Protein AF-E4Y2E1-F1 (afdb_monomer_lite)

InterPro domains:
  IPR001623 DnaJ domain [PF00226] (4-56)
  IPR001623 DnaJ domain [PR00625] (2-20)
  IPR001623 DnaJ domain [PR00625] (20-35)
  IPR001623 DnaJ domain [PS50076] (1-73)
  IPR001623 DnaJ domain [SM00271] (3-55)
  IPR001623 DnaJ domain [cd06257] (4-52)
  IPR036869 Chaperone J-domain superfamily [G3DSA:1.10.287.110] (2-97)
  IPR036869 Chaperone J-domain superfamily [SSF46565] (4-57)
  IPR051938 Apoptosis and cytoskeleton modulation protein [PTHR44145] (4-74)

Sequence (227 aa):
AERLLGIPKKSSQKDIKKAYLEKAKKFHPDNQKSGNAEKFRDLKKAAEILDNPAKAEINRENVFERRKYNPDSKYEKAYEKDQKTAFERRKENEHKFGYNVGGYVIIPCLIVFVLFRLIGFAKEKAKEGKVRLEPLETTPAIPFEEDLTKILIEVKKRKKYNFSIKQLLVQYRNYIRQKHRPMLLDEKDILKIGALCHHHPDRAIKVLDNPALLDSYIHRFDSSSKN

Organism: Oikopleura dioica (NCBI:txid34765)

pLDDT: mean 75.18, std 14.17, range [36.28, 90.88]

Secondary structure (DSSP, 8-state):
-HHHHT--TT--HHHHHHHHHHHHHHH-TT-TTT--HHHHHHHHHHHHHHH-HHHHHHHHH-TTT-----TT-HHHHHHHHHHHHHHHHHHHHHHHHIIIIIHHHHHHHHHHHHHHHHHHHHHHHHHHT--------------HHHHHHHHHHHHHHHSSS---HHHHHHHHHHHHHH-PPPSS--HHHHHHHHHHHHHSHHHHHHHHH-GGGGHHHHHHHHHTT--

Structure (mmCIF, N/CA/C/O backbone):
data_AF-E4Y2E1-F1
#
_entry.id   AF-E4Y2E1-F1
#
loop_
_atom_site.group_PDB
_atom_site.id
_atom_site.type_symbol
_atom_site.label_atom_id
_atom_site.label_alt_id
_atom_site.label_comp_id
_atom_site.label_asym_id
_atom_site.label_entity_id
_atom_site.label_seq_id
_atom_site.pdbx_PDB_ins_code
_atom_site.Cartn_x
_atom_site.Cartn_y
_atom_site.Ca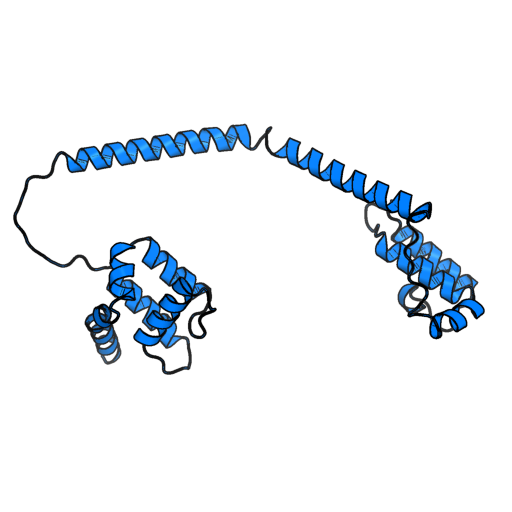rtn_z
_atom_site.occupancy
_atom_site.B_iso_or_equiv
_atom_site.auth_seq_id
_atom_site.auth_comp_id
_atom_site.auth_asym_id
_atom_site.auth_atom_id
_atom_site.pdbx_PDB_model_num
ATOM 1 N N . ALA A 1 1 ? -15.970 -7.323 34.941 1.00 71.56 1 ALA A N 1
ATOM 2 C CA . ALA A 1 1 ? -16.628 -5.997 34.858 1.00 71.56 1 ALA A CA 1
ATOM 3 C C . ALA A 1 1 ? -15.867 -4.937 35.669 1.00 71.56 1 ALA A C 1
ATOM 5 O O . ALA A 1 1 ? -15.647 -3.823 35.212 1.00 71.56 1 ALA A O 1
ATOM 6 N N . GLU A 1 2 ? -15.370 -5.321 36.834 1.00 80.56 2 GLU A N 1
ATOM 7 C CA . GLU A 1 2 ? -14.584 -4.568 37.810 1.00 80.56 2 GLU A CA 1
ATOM 8 C C . GLU A 1 2 ? -13.330 -3.925 37.199 1.00 80.56 2 GLU A C 1
ATOM 10 O O . GLU A 1 2 ? -13.074 -2.745 37.414 1.00 80.56 2 GLU A O 1
ATOM 15 N N . ARG A 1 3 ? -12.603 -4.646 36.328 1.00 81.88 3 ARG A N 1
ATOM 16 C CA . ARG A 1 3 ? -11.436 -4.103 35.600 1.00 81.88 3 ARG A CA 1
ATOM 17 C C . ARG A 1 3 ? -11.801 -2.957 34.643 1.00 81.88 3 ARG A C 1
ATOM 19 O O . ARG A 1 3 ? -11.009 -2.035 34.485 1.00 81.88 3 ARG A O 1
ATOM 26 N N . LEU A 1 4 ? -12.993 -2.983 34.035 1.00 83.75 4 LEU A N 1
ATOM 27 C CA . LEU A 1 4 ? -13.459 -1.922 33.127 1.00 83.75 4 LEU A CA 1
ATOM 28 C C . LEU A 1 4 ? -13.812 -0.650 33.907 1.00 83.75 4 LEU A C 1
ATOM 30 O O . LEU A 1 4 ? -13.423 0.453 33.520 1.00 83.75 4 LEU A O 1
ATOM 34 N N . LEU A 1 5 ? -14.473 -0.798 35.058 1.00 84.44 5 LEU A N 1
ATOM 35 C CA . LEU A 1 5 ? -14.756 0.312 35.973 1.00 84.44 5 LEU A CA 1
ATOM 36 C C . LEU A 1 5 ? -13.549 0.718 36.827 1.00 84.44 5 LEU A C 1
ATOM 38 O O . LEU A 1 5 ? -13.521 1.833 37.329 1.00 84.44 5 LEU A O 1
ATOM 42 N N . GLY A 1 6 ? -12.479 -0.080 36.854 1.00 86.62 6 GLY A N 1
ATOM 43 C CA . GLY A 1 6 ? -11.246 0.228 37.586 1.00 86.62 6 GLY A CA 1
ATOM 44 C C . GLY A 1 6 ? -11.439 0.198 39.099 1.00 86.62 6 GLY A C 1
ATOM 45 O O . GLY A 1 6 ? -10.829 0.995 39.800 1.00 86.62 6 GLY A O 1
ATOM 46 N N . ILE A 1 7 ? -12.313 -0.686 39.578 1.00 87.69 7 ILE A N 1
ATOM 47 C CA . ILE A 1 7 ? -12.673 -0.810 40.990 1.00 87.69 7 ILE A CA 1
ATOM 48 C C . ILE A 1 7 ? -12.262 -2.187 41.538 1.00 87.69 7 ILE A C 1
ATOM 50 O O . ILE A 1 7 ? -12.206 -3.158 40.775 1.00 87.69 7 ILE A O 1
ATOM 54 N N . PRO A 1 8 ? -11.969 -2.298 42.844 1.00 87.06 8 PRO A N 1
ATOM 55 C CA . PRO A 1 8 ? -11.768 -3.580 43.512 1.00 87.06 8 PRO A CA 1
ATOM 56 C C . PRO A 1 8 ? -12.961 -4.541 43.372 1.00 87.06 8 PRO A C 1
ATOM 58 O O . PRO A 1 8 ? -14.116 -4.131 43.298 1.00 87.06 8 PRO A O 1
ATOM 61 N N . LYS A 1 9 ? -12.699 -5.855 43.434 1.00 79.62 9 LYS A N 1
ATOM 62 C CA . LYS A 1 9 ? -13.749 -6.896 43.378 1.00 79.62 9 LYS A CA 1
ATOM 63 C C . LYS A 1 9 ? -14.761 -6.843 44.533 1.00 79.62 9 LYS A C 1
ATOM 65 O O . LYS A 1 9 ? -15.842 -7.398 44.408 1.00 79.62 9 LYS A O 1
ATOM 70 N N . LYS A 1 10 ? -14.401 -6.210 45.653 1.00 82.31 10 LYS A N 1
ATOM 71 C CA . LYS A 1 10 ? -15.237 -6.066 46.860 1.00 82.31 10 LYS A CA 1
ATOM 72 C C . LYS A 1 10 ? -15.778 -4.638 47.041 1.00 82.31 10 LYS A C 1
ATOM 74 O O . LYS A 1 10 ? -16.045 -4.223 48.163 1.00 82.31 10 LYS A O 1
ATOM 79 N N . SER A 1 11 ? -15.873 -3.859 45.964 1.00 84.62 11 SER A N 1
ATOM 80 C CA . SER A 1 11 ? -16.410 -2.495 46.015 1.00 84.62 11 SER A CA 1
ATOM 81 C C . SER A 1 11 ? -17.908 -2.470 46.311 1.00 84.62 11 SER A C 1
ATOM 83 O O . SER A 1 11 ? -18.650 -3.339 45.858 1.00 84.62 11 SER A O 1
ATOM 85 N N . SER A 1 12 ? -18.357 -1.457 47.057 1.00 87.12 12 SER A N 1
ATOM 86 C CA . SER A 1 12 ? -19.778 -1.285 47.366 1.00 87.12 12 SER A CA 1
ATOM 87 C C . SER A 1 12 ? -20.562 -0.798 46.142 1.00 87.12 12 SER A C 1
ATOM 89 O O . SER A 1 12 ? -19.995 -0.211 45.216 1.00 87.12 12 SER A O 1
ATOM 91 N N . GLN A 1 13 ? -21.889 -0.959 46.151 1.00 83.12 13 GLN A N 1
ATOM 92 C CA . GLN A 1 13 ? -22.748 -0.449 45.070 1.00 83.12 13 GLN A CA 1
ATOM 93 C C . GLN A 1 13 ? -22.629 1.070 44.876 1.00 83.12 13 GLN A C 1
ATOM 95 O O . GLN A 1 13 ? -22.684 1.581 43.756 1.00 83.12 13 GLN A O 1
ATOM 100 N N . LYS A 1 14 ? -22.380 1.807 45.966 1.00 85.44 14 LYS A N 1
ATOM 101 C CA . LYS A 1 14 ? -22.116 3.249 45.907 1.00 85.44 14 LYS A CA 1
ATOM 102 C C . LYS A 1 14 ? -20.829 3.549 45.132 1.00 85.44 14 LYS A C 1
ATOM 104 O O . LYS A 1 14 ? -20.821 4.466 44.310 1.00 85.44 14 LYS A O 1
ATOM 109 N N . ASP A 1 15 ? -19.785 2.748 45.331 1.00 86.75 15 ASP A N 1
ATOM 110 C CA . ASP A 1 15 ? -18.499 2.905 44.642 1.00 86.75 15 ASP A CA 1
ATOM 111 C C . ASP A 1 15 ? -18.595 2.525 43.162 1.00 86.75 15 ASP A C 1
ATOM 113 O O . ASP A 1 15 ? -18.055 3.229 42.308 1.00 86.75 15 ASP A O 1
ATOM 117 N N . ILE A 1 16 ? -19.339 1.459 42.843 1.00 87.00 16 ILE A N 1
ATOM 118 C CA . ILE A 1 16 ? -19.625 1.037 41.463 1.00 87.00 16 ILE A CA 1
ATOM 119 C C . ILE A 1 16 ? -20.318 2.172 40.699 1.00 87.00 16 ILE A C 1
ATOM 121 O O . ILE A 1 16 ? -19.868 2.570 39.619 1.00 87.00 16 ILE A O 1
ATOM 125 N N . 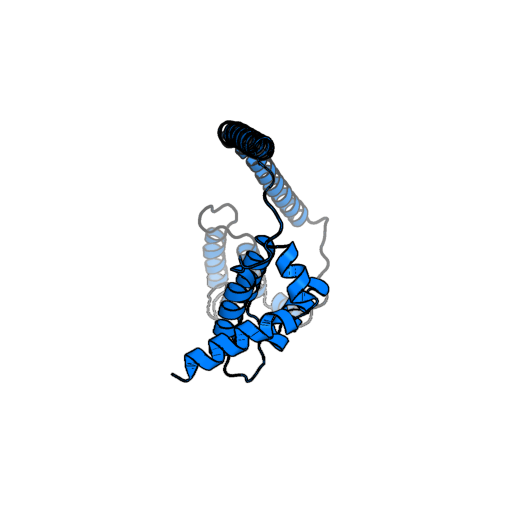LYS A 1 17 ? -21.376 2.746 41.286 1.00 87.56 17 LYS A N 1
ATOM 126 C CA . LYS A 1 17 ? -22.129 3.859 40.692 1.00 87.56 17 LYS A CA 1
ATOM 127 C C . LYS A 1 17 ? -21.262 5.105 40.516 1.00 87.56 17 LYS A C 1
ATOM 129 O O . LYS A 1 17 ? -21.320 5.745 39.465 1.00 87.56 17 LYS A O 1
ATOM 134 N N . LYS A 1 18 ? -20.434 5.436 41.510 1.00 90.25 18 LYS A N 1
ATOM 135 C CA . LYS A 1 18 ? -19.513 6.579 41.449 1.00 90.25 18 LYS A CA 1
ATOM 136 C C . LYS A 1 18 ? -18.480 6.412 40.329 1.00 90.25 18 LYS A C 1
ATOM 138 O O . LYS A 1 18 ? -18.356 7.297 39.484 1.00 90.25 18 LYS A O 1
ATOM 143 N N . ALA A 1 19 ? -17.813 5.261 40.263 1.00 90.00 19 ALA A N 1
ATOM 144 C CA . ALA A 1 19 ? -16.809 4.970 39.241 1.00 90.00 19 ALA A CA 1
ATOM 145 C C . ALA A 1 19 ? -17.401 4.959 37.821 1.00 90.00 19 ALA A C 1
ATOM 147 O O . ALA A 1 19 ? -16.779 5.454 36.877 1.00 90.00 19 ALA A O 1
ATOM 148 N N . TYR A 1 20 ? -18.622 4.438 37.660 1.00 90.88 20 TYR A N 1
ATOM 149 C CA . TYR A 1 20 ? -19.343 4.510 36.392 1.00 90.88 20 TYR A CA 1
ATOM 150 C C . TYR A 1 20 ? -19.615 5.958 35.976 1.00 90.88 20 TYR A C 1
ATOM 152 O O . TYR A 1 20 ? -19.301 6.320 34.846 1.00 90.88 20 TYR A O 1
ATOM 160 N N . LEU A 1 21 ? -20.142 6.801 36.872 1.00 88.62 21 LEU A N 1
ATOM 161 C CA . LEU A 1 21 ? -20.468 8.198 36.561 1.00 88.62 21 LEU A CA 1
ATOM 162 C C . LEU A 1 21 ? -19.238 9.009 36.137 1.00 88.62 21 LEU A C 1
ATOM 164 O O . LEU A 1 21 ? -19.307 9.770 35.170 1.00 88.62 21 LEU A O 1
ATOM 168 N N . GLU A 1 22 ? -18.107 8.831 36.819 1.00 90.31 22 GLU A N 1
ATOM 169 C CA . GLU A 1 22 ? -16.852 9.508 36.474 1.00 90.31 22 GLU A CA 1
ATOM 170 C C . GLU A 1 22 ? -16.356 9.109 35.077 1.00 90.31 22 GLU A C 1
ATOM 172 O O . GLU A 1 22 ? -16.014 9.965 34.254 1.00 90.31 22 GLU A O 1
ATOM 177 N N . LYS A 1 23 ? -16.380 7.809 34.757 1.00 90.00 23 LYS A N 1
ATOM 178 C CA . LYS A 1 23 ? -15.939 7.317 33.446 1.00 90.00 23 LYS A CA 1
ATOM 179 C C . LYS A 1 23 ? -16.939 7.614 32.331 1.00 90.00 23 LYS A C 1
ATOM 181 O O . LYS A 1 23 ? -16.520 7.935 31.224 1.00 90.00 23 LYS A O 1
ATOM 186 N N . ALA A 1 24 ? -18.236 7.562 32.612 1.00 87.12 24 ALA A N 1
ATOM 187 C CA . ALA A 1 24 ? -19.295 7.893 31.666 1.00 87.12 24 ALA A CA 1
ATOM 188 C C . ALA A 1 24 ? -19.187 9.349 31.196 1.00 87.12 24 ALA A C 1
ATOM 190 O O . ALA A 1 24 ? -19.271 9.602 30.000 1.00 87.12 24 ALA A O 1
ATOM 191 N N . LYS A 1 25 ? -18.904 10.292 32.106 1.00 86.94 25 LYS A N 1
ATOM 192 C CA . LYS A 1 25 ? -18.636 11.697 31.754 1.00 86.94 25 LYS A CA 1
ATOM 193 C C . LYS A 1 25 ? -17.374 11.852 30.903 1.00 86.94 25 LYS A C 1
ATOM 195 O O . LYS A 1 25 ? -17.356 12.622 29.946 1.00 86.94 25 LYS A O 1
ATOM 200 N N . LYS A 1 26 ? -16.316 11.102 31.225 1.00 88.06 26 LYS A N 1
ATOM 201 C CA . LYS A 1 26 ? -15.052 11.146 30.476 1.00 88.06 26 LYS A CA 1
ATOM 202 C C . LYS A 1 26 ? -15.186 10.581 29.059 1.00 88.06 26 LYS A C 1
ATOM 204 O O . LYS A 1 26 ? -14.656 11.175 28.126 1.00 88.06 26 LYS A O 1
ATOM 209 N N . PHE A 1 27 ? -15.887 9.463 28.893 1.00 87.94 27 PHE A N 1
ATOM 210 C CA . PHE A 1 27 ? -16.008 8.760 27.610 1.00 87.94 27 PHE A CA 1
ATOM 211 C C . PHE A 1 27 ? -17.311 9.055 26.857 1.00 87.94 27 PHE A C 1
ATOM 213 O O . PHE A 1 27 ? -17.571 8.412 25.841 1.00 87.94 27 PHE A O 1
ATOM 220 N N . HIS A 1 28 ? -18.111 10.024 27.317 1.00 85.00 28 HIS A N 1
ATOM 221 C CA . HIS A 1 28 ? -19.348 10.424 26.648 1.00 85.00 28 HIS A CA 1
ATOM 222 C C . HIS A 1 28 ? -19.071 10.791 25.180 1.00 85.00 28 HIS A C 1
ATOM 224 O O . HIS A 1 28 ? -18.117 11.533 24.940 1.00 85.00 28 HIS A O 1
ATOM 230 N N . PRO A 1 29 ? -19.861 10.308 24.203 1.00 83.31 29 PRO A N 1
ATOM 231 C CA . PRO A 1 29 ? -19.630 10.598 22.783 1.00 83.31 29 PRO A CA 1
ATOM 232 C C . PRO A 1 29 ? -19.619 12.103 22.465 1.00 83.31 29 PRO A C 1
ATOM 234 O O . PRO A 1 29 ? -18.879 12.521 21.581 1.00 83.31 29 PRO A O 1
ATOM 237 N N . ASP A 1 30 ? -20.339 12.918 23.242 1.00 84.75 30 ASP A N 1
ATOM 238 C CA . ASP A 1 30 ? -20.343 14.387 23.097 1.00 84.75 30 ASP A CA 1
ATOM 239 C C . ASP A 1 30 ? -19.061 15.076 23.607 1.00 84.75 30 ASP A C 1
ATOM 241 O O . ASP A 1 30 ? -18.873 16.276 23.412 1.00 84.75 30 ASP A O 1
ATOM 245 N N . ASN A 1 31 ? -18.158 14.354 24.279 1.00 84.44 31 ASN A N 1
ATOM 246 C CA . ASN A 1 31 ? -16.886 14.911 24.728 1.00 84.44 31 ASN A CA 1
ATOM 247 C C . ASN A 1 31 ? -15.861 14.900 23.583 1.00 84.44 31 ASN A C 1
ATOM 249 O O . ASN A 1 31 ? -15.351 13.850 23.201 1.00 84.44 31 ASN A O 1
ATOM 253 N N . GLN A 1 32 ? -15.482 16.080 23.091 1.00 75.88 32 GLN A N 1
ATOM 254 C CA . GLN A 1 32 ? -14.566 16.225 21.952 1.00 75.88 32 GLN A CA 1
ATOM 255 C C . GLN A 1 32 ? -13.133 15.728 22.217 1.00 75.88 32 GLN A C 1
ATOM 257 O O . GLN A 1 32 ? -12.420 15.406 21.271 1.00 75.88 32 GLN A O 1
ATOM 262 N N . LYS A 1 33 ? -12.687 15.663 23.482 1.00 80.25 33 LYS A N 1
ATOM 263 C CA . LYS A 1 33 ? -11.299 15.293 23.830 1.00 80.25 33 LYS A CA 1
ATOM 264 C C . LYS A 1 33 ? -11.116 13.803 24.105 1.00 80.25 33 LYS A C 1
ATOM 266 O O . LYS A 1 33 ? -10.064 13.249 23.809 1.00 80.25 33 LYS A O 1
ATOM 271 N N . SER A 1 34 ? -12.104 13.162 24.726 1.00 82.62 34 SER A N 1
ATOM 272 C CA . SER A 1 34 ? -11.993 11.761 25.165 1.00 82.62 34 SER A CA 1
ATOM 273 C C . SER A 1 34 ? -13.232 10.913 24.889 1.00 82.62 34 SER A C 1
ATOM 275 O O . SER A 1 34 ? -13.328 9.794 25.398 1.00 82.62 34 SER A O 1
ATOM 277 N N . GLY A 1 35 ? -14.167 11.425 24.088 1.00 80.44 35 GLY A N 1
ATOM 278 C CA . GLY A 1 35 ? -15.383 10.726 23.700 1.00 80.44 35 GLY A CA 1
ATOM 279 C C . GLY A 1 35 ? -15.087 9.443 22.938 1.00 80.44 35 GLY A C 1
ATOM 280 O O . GLY A 1 35 ? -14.299 9.412 21.994 1.00 80.44 35 GLY A O 1
ATOM 281 N N .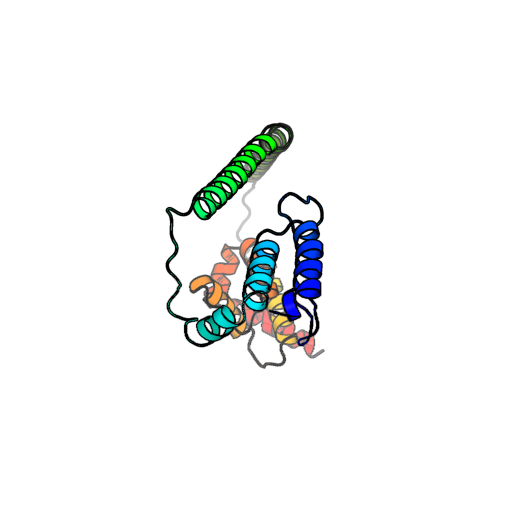 ASN A 1 36 ? -15.699 8.350 23.387 1.00 82.25 36 ASN A N 1
ATOM 282 C CA . ASN A 1 36 ? -15.566 7.051 22.749 1.00 82.25 36 ASN A CA 1
ATOM 283 C C . ASN A 1 36 ? -16.832 6.228 23.017 1.00 82.25 36 ASN A C 1
ATOM 285 O O . ASN A 1 36 ? -17.040 5.718 24.121 1.00 82.25 36 ASN A O 1
ATOM 289 N N . ALA A 1 37 ? -17.671 6.102 21.987 1.00 80.25 37 ALA A N 1
ATOM 290 C CA . ALA A 1 37 ? -18.964 5.430 22.071 1.00 80.25 37 ALA A CA 1
ATOM 291 C C . ALA A 1 37 ? -18.847 3.944 22.460 1.00 80.25 37 ALA A C 1
ATOM 293 O O . ALA A 1 37 ? -19.681 3.443 23.212 1.00 80.25 37 ALA A O 1
ATOM 294 N N . GLU A 1 38 ? -17.807 3.242 22.005 1.00 78.69 38 GLU A N 1
ATOM 295 C CA . GLU A 1 38 ? -17.583 1.829 22.341 1.00 78.69 38 GLU A CA 1
ATOM 296 C C . GLU A 1 38 ? -17.253 1.665 23.826 1.00 78.69 38 GLU A C 1
ATOM 298 O O . GLU A 1 38 ? -17.929 0.924 24.542 1.00 78.69 38 GLU A O 1
ATOM 303 N N . LYS A 1 39 ? -16.299 2.456 24.331 1.00 81.62 39 LYS A N 1
ATOM 304 C CA . LYS A 1 39 ? -15.930 2.451 25.753 1.00 81.62 39 LYS A CA 1
ATOM 305 C C . LYS A 1 39 ? -17.105 2.838 26.642 1.00 81.62 39 LYS A C 1
ATOM 307 O O . LYS A 1 39 ? -17.293 2.237 27.695 1.00 81.62 39 LYS A O 1
ATOM 312 N N . PHE A 1 40 ? -17.913 3.811 26.226 1.00 84.31 40 PHE A N 1
ATOM 313 C CA . PHE A 1 40 ? -19.114 4.204 26.959 1.00 84.31 40 PHE A CA 1
ATOM 314 C C . PHE A 1 40 ? -20.118 3.045 27.084 1.00 84.31 40 PHE A C 1
ATOM 316 O O . PHE A 1 40 ? -20.644 2.790 28.171 1.00 84.31 40 PHE A O 1
ATOM 323 N N . ARG A 1 41 ? -20.337 2.289 25.998 1.00 84.00 41 ARG A N 1
ATOM 324 C CA . ARG A 1 41 ? -21.204 1.098 26.007 1.00 84.00 41 ARG A CA 1
ATOM 325 C C . ARG A 1 41 ? -20.669 0.011 26.935 1.00 84.00 41 ARG A C 1
ATOM 327 O O . ARG A 1 41 ? -21.444 -0.557 27.704 1.00 84.00 41 ARG A O 1
ATOM 334 N N . ASP A 1 42 ? -19.368 -0.254 26.901 1.00 84.38 42 ASP A N 1
ATOM 335 C CA . ASP A 1 42 ? -18.744 -1.278 27.745 1.00 84.38 42 ASP A CA 1
ATOM 336 C C . ASP A 1 42 ? -18.779 -0.913 29.232 1.00 84.38 42 ASP A C 1
ATOM 338 O O . ASP A 1 42 ? -19.041 -1.771 30.077 1.00 84.38 42 ASP A O 1
ATOM 342 N N . LEU A 1 43 ? -18.599 0.369 29.563 1.00 86.94 43 LEU A N 1
ATOM 343 C CA . LEU A 1 43 ? -18.731 0.879 30.930 1.00 86.94 43 LEU A CA 1
ATOM 344 C C . LEU A 1 43 ? -20.154 0.720 31.466 1.00 86.94 43 LEU A C 1
ATOM 346 O O . LEU A 1 43 ? -20.332 0.295 32.607 1.00 86.94 43 LEU A O 1
ATOM 350 N N . LYS A 1 44 ? -21.163 1.015 30.638 1.00 85.31 44 LYS A N 1
ATOM 351 C CA . LYS A 1 44 ? -22.575 0.848 31.005 1.00 85.31 44 LYS A CA 1
ATOM 352 C C . LYS A 1 44 ? -22.913 -0.617 31.283 1.00 85.31 44 LYS A C 1
ATOM 354 O O . LYS A 1 44 ? -23.516 -0.913 32.309 1.00 85.31 44 LYS A O 1
ATOM 359 N N . LYS A 1 45 ? -22.454 -1.534 30.424 1.00 81.00 45 LYS A N 1
ATOM 360 C CA . LYS A 1 45 ? -22.620 -2.984 30.627 1.00 81.00 45 LYS A CA 1
ATOM 361 C C . LYS A 1 45 ? -21.928 -3.465 31.900 1.00 81.00 45 LYS A C 1
ATOM 363 O O . LYS A 1 45 ? -22.500 -4.239 32.658 1.00 81.00 45 LYS A O 1
ATOM 368 N N . ALA A 1 46 ? -20.700 -3.007 32.145 1.00 85.00 46 ALA A N 1
ATOM 369 C CA . ALA A 1 46 ? -19.953 -3.377 33.340 1.00 85.00 46 ALA A CA 1
ATOM 370 C C . ALA A 1 46 ? -20.666 -2.932 34.626 1.00 85.00 46 ALA A C 1
ATOM 372 O O . ALA A 1 46 ? -20.717 -3.707 35.576 1.00 85.00 46 ALA A O 1
ATOM 373 N N . ALA A 1 47 ? -21.236 -1.724 34.643 1.00 85.56 47 ALA A N 1
ATOM 374 C CA . ALA A 1 47 ? -22.012 -1.228 35.775 1.00 85.56 47 ALA A CA 1
ATOM 375 C C . ALA A 1 47 ? -23.300 -2.036 35.983 1.00 85.56 47 ALA A C 1
ATOM 377 O O . ALA A 1 47 ? -23.565 -2.455 37.100 1.00 85.56 47 ALA A O 1
ATOM 378 N N . GLU A 1 48 ? -24.045 -2.339 34.916 1.00 83.25 48 GLU A N 1
ATOM 379 C CA . GLU A 1 48 ? -25.297 -3.105 35.002 1.00 83.25 48 GLU A CA 1
ATOM 380 C C . GLU A 1 48 ? -25.098 -4.531 35.546 1.00 83.25 48 GLU A C 1
ATOM 382 O O . GLU A 1 48 ? -25.929 -5.032 36.302 1.00 83.25 48 GLU A O 1
ATOM 387 N N . ILE A 1 49 ? -23.982 -5.181 35.193 1.00 82.38 49 ILE A N 1
ATOM 388 C CA . ILE A 1 49 ? -23.638 -6.523 35.691 1.00 82.38 49 ILE A CA 1
ATOM 389 C C . ILE A 1 49 ? -23.303 -6.497 37.187 1.00 82.38 49 ILE A C 1
ATOM 391 O O . ILE A 1 49 ? -23.605 -7.453 37.894 1.00 82.38 49 ILE A O 1
ATOM 395 N N . LEU A 1 50 ? -22.653 -5.434 37.664 1.00 81.62 50 LEU A N 1
ATOM 396 C CA . LEU A 1 50 ? -22.242 -5.321 39.065 1.00 81.62 50 LEU A CA 1
ATOM 397 C C . LEU A 1 50 ? -23.360 -4.793 39.970 1.00 81.62 50 LEU A C 1
ATOM 399 O O . LEU A 1 50 ? -23.397 -5.143 41.146 1.00 81.62 50 LEU A O 1
ATOM 403 N N . ASP A 1 51 ? -24.277 -3.996 39.420 1.00 80.25 51 ASP A N 1
ATOM 404 C CA . ASP A 1 51 ? -25.423 -3.431 40.139 1.00 80.25 51 ASP A CA 1
ATOM 405 C C . ASP A 1 51 ? -26.477 -4.497 40.482 1.00 80.25 51 ASP A C 1
ATOM 407 O O . ASP A 1 51 ? -27.139 -4.413 41.513 1.00 80.25 51 ASP A O 1
ATOM 411 N N . ASN A 1 52 ? -26.597 -5.553 39.666 1.00 74.88 52 ASN A N 1
ATOM 412 C CA . ASN A 1 52 ? -27.557 -6.631 39.899 1.00 74.88 52 ASN A CA 1
ATOM 413 C C . ASN A 1 52 ? -26.881 -8.021 39.949 1.00 74.88 52 ASN A C 1
ATOM 415 O O . ASN A 1 52 ? -26.611 -8.613 38.897 1.00 74.88 52 ASN A O 1
ATOM 419 N N . PRO A 1 53 ? -26.662 -8.595 41.149 1.00 63.78 53 PRO A N 1
ATOM 420 C CA . PRO A 1 53 ? -26.005 -9.894 41.298 1.00 63.78 53 PRO A CA 1
ATOM 421 C C . PRO A 1 53 ? -26.814 -11.059 40.697 1.00 63.78 53 PRO A C 1
ATOM 423 O O . PRO A 1 53 ? -26.213 -11.992 40.172 1.00 63.78 53 PRO A O 1
ATOM 426 N N . ALA A 1 54 ? -28.151 -10.979 40.654 1.00 60.00 54 ALA A N 1
ATOM 427 C CA . ALA A 1 54 ? -28.991 -11.997 40.010 1.00 60.00 54 ALA A CA 1
ATOM 428 C C . ALA A 1 54 ? -28.844 -11.986 38.475 1.00 60.00 54 ALA A C 1
ATOM 430 O O . ALA A 1 54 ? -28.893 -13.030 37.824 1.00 60.00 54 ALA A O 1
ATOM 431 N N . LYS A 1 55 ? -28.577 -10.816 37.870 1.00 56.97 55 LYS A N 1
ATOM 432 C CA . LYS A 1 55 ? -28.186 -10.734 36.450 1.00 56.97 55 LYS A CA 1
ATOM 433 C C . LYS A 1 55 ? -26.788 -11.300 36.207 1.00 56.97 55 LYS A C 1
ATOM 435 O O . LYS A 1 55 ? -26.546 -11.793 35.110 1.00 56.97 55 LYS A O 1
ATOM 440 N N . ALA A 1 56 ? -25.877 -11.238 37.180 1.00 54.75 56 ALA A N 1
ATOM 441 C CA . ALA A 1 56 ? -24.519 -11.758 37.031 1.00 54.75 56 ALA A CA 1
ATOM 442 C C . ALA A 1 56 ? -24.480 -13.292 36.914 1.00 54.75 56 ALA A C 1
ATOM 444 O O . ALA A 1 56 ? -23.663 -13.810 36.154 1.00 54.75 56 ALA A O 1
ATOM 445 N N . GLU A 1 57 ? -25.380 -14.000 37.601 1.00 49.09 57 GLU A N 1
ATOM 446 C CA . GLU A 1 57 ? -25.514 -15.462 37.534 1.00 49.09 57 GLU A CA 1
ATOM 447 C C . GLU A 1 57 ? -26.127 -15.907 36.195 1.00 49.09 57 GLU A C 1
ATOM 449 O O . GLU A 1 57 ? -25.522 -16.690 35.464 1.00 49.09 57 GLU A O 1
ATOM 454 N N . ILE A 1 58 ? -27.206 -15.245 35.754 1.00 51.00 58 ILE A N 1
ATOM 455 C CA . ILE A 1 58 ? -27.819 -15.461 34.427 1.00 51.00 58 ILE A CA 1
ATOM 456 C C . ILE A 1 58 ? -26.831 -15.151 33.279 1.00 51.00 58 ILE A C 1
ATOM 458 O O . ILE A 1 58 ? -26.912 -15.737 32.198 1.00 51.00 58 ILE A O 1
ATOM 462 N N . ASN A 1 59 ? -25.891 -14.224 33.489 1.00 49.06 59 ASN A N 1
ATOM 463 C CA . ASN A 1 59 ? -24.907 -13.798 32.490 1.00 49.06 59 ASN A CA 1
ATOM 464 C C . ASN A 1 59 ? -23.649 -14.687 32.431 1.00 49.06 59 ASN A C 1
ATOM 466 O O . ASN A 1 59 ? -22.843 -14.507 31.523 1.00 49.06 59 ASN A O 1
ATOM 470 N N . ARG A 1 60 ? -23.455 -15.631 33.363 1.00 51.19 60 ARG A N 1
ATOM 471 C CA . ARG A 1 60 ? -22.381 -16.641 33.262 1.00 51.19 60 ARG A CA 1
ATOM 472 C C . ARG A 1 60 ? -22.808 -17.856 32.445 1.00 51.19 60 ARG A C 1
ATOM 474 O O . ARG A 1 60 ? -21.969 -18.434 31.764 1.00 51.19 60 ARG A O 1
ATOM 481 N N . GLU A 1 61 ? -24.096 -18.182 32.456 1.00 46.28 61 GLU A N 1
ATOM 482 C CA . GLU A 1 61 ? -24.626 -19.396 31.825 1.00 46.28 61 GLU A CA 1
ATOM 483 C C . GLU A 1 61 ? -25.186 -19.159 30.405 1.00 46.28 61 GLU A C 1
ATOM 485 O O . GLU A 1 61 ? -25.204 -20.071 29.591 1.00 46.28 61 GLU A O 1
ATOM 490 N N . ASN A 1 62 ? -25.537 -17.916 30.035 1.00 51.38 62 ASN A N 1
ATOM 491 C CA . ASN A 1 62 ? -26.240 -17.612 28.772 1.00 51.38 62 ASN A CA 1
ATOM 492 C C . ASN A 1 62 ? -25.504 -16.657 27.808 1.00 51.38 62 ASN A C 1
ATOM 494 O O . ASN A 1 62 ? -26.134 -15.888 27.074 1.00 51.38 62 ASN A O 1
ATOM 498 N N . VAL A 1 63 ? -24.167 -16.674 27.779 1.00 50.53 63 VAL A N 1
ATOM 499 C CA . VAL A 1 63 ? -23.374 -15.774 26.906 1.00 50.53 63 VAL A CA 1
ATOM 500 C C . VAL A 1 63 ? -23.561 -16.081 25.408 1.00 50.53 63 VAL A C 1
ATOM 502 O O . VAL A 1 63 ? -23.370 -15.196 24.569 1.00 50.53 63 VAL A O 1
ATOM 505 N N . PHE A 1 64 ? -23.989 -17.294 25.045 1.00 48.66 64 PHE A N 1
ATOM 506 C CA . PHE A 1 64 ? -24.144 -17.677 23.640 1.00 48.66 64 PHE A CA 1
ATOM 507 C C . PHE A 1 64 ? -25.506 -17.325 23.015 1.00 48.66 64 PHE A C 1
ATOM 509 O O . PHE A 1 64 ? -25.528 -17.044 21.818 1.00 48.66 64 PHE A O 1
ATOM 516 N N . GLU A 1 65 ? -26.602 -17.208 23.779 1.00 48.47 65 GLU A N 1
ATOM 517 C CA . GLU A 1 65 ? -27.953 -17.161 23.177 1.00 48.47 65 GLU A CA 1
ATOM 518 C C . GLU A 1 65 ? -28.757 -15.854 23.313 1.00 48.47 65 GLU A C 1
ATOM 520 O O . GLU A 1 65 ? -29.804 -15.722 22.683 1.00 48.47 65 GLU A O 1
ATOM 525 N N . ARG A 1 66 ? -28.272 -14.803 23.993 1.00 48.72 66 ARG A N 1
ATOM 526 C CA . ARG A 1 66 ? -28.935 -13.469 23.952 1.00 48.72 66 ARG A CA 1
ATOM 527 C C . ARG A 1 66 ? -28.349 -12.488 22.936 1.00 48.72 66 ARG A C 1
ATOM 529 O O . ARG A 1 66 ? -28.417 -11.273 23.112 1.00 48.72 66 ARG A O 1
ATOM 536 N N . ARG A 1 67 ? -27.817 -13.007 21.828 1.00 57.69 67 ARG A N 1
ATOM 537 C CA . ARG A 1 67 ? -27.549 -12.222 20.616 1.00 57.69 67 ARG A CA 1
ATOM 538 C C . ARG A 1 67 ? -28.723 -12.345 19.648 1.00 57.69 67 ARG A C 1
ATOM 540 O O . ARG A 1 67 ? -28.680 -13.131 18.712 1.00 57.69 67 ARG A O 1
ATOM 547 N N . LYS A 1 68 ? -29.741 -11.506 19.815 1.00 49.44 68 LYS A N 1
ATOM 548 C CA . LYS A 1 68 ? -30.536 -11.064 18.665 1.00 49.44 68 LYS A CA 1
ATOM 549 C C . LYS A 1 68 ? -30.483 -9.544 18.615 1.00 49.44 68 LYS A C 1
ATOM 551 O O . LYS A 1 68 ? -31.011 -8.866 19.491 1.00 49.44 68 LYS A O 1
ATOM 556 N N . TYR A 1 69 ? -29.751 -9.038 17.622 1.00 50.62 69 TYR A N 1
ATOM 557 C CA . TYR A 1 69 ? -29.823 -7.650 17.174 1.00 50.62 69 TYR A CA 1
ATOM 558 C C . TYR A 1 69 ? -31.303 -7.304 16.972 1.00 50.62 69 TYR A C 1
ATOM 560 O O . TYR A 1 69 ? -32.013 -8.032 16.278 1.00 50.62 69 TYR A O 1
ATOM 568 N N . ASN A 1 70 ? -31.775 -6.261 17.656 1.00 62.50 70 ASN A N 1
ATOM 569 C CA . ASN A 1 70 ? -33.157 -5.808 17.567 1.00 62.50 70 ASN A CA 1
ATOM 570 C C . ASN A 1 70 ? -33.186 -4.482 16.786 1.00 62.50 70 ASN A C 1
ATOM 572 O O . ASN A 1 70 ? -32.956 -3.433 17.401 1.00 62.50 70 ASN A O 1
ATOM 576 N N . PRO A 1 71 ? -33.462 -4.517 15.468 1.00 59.72 71 PRO A N 1
ATOM 577 C CA . PRO A 1 71 ? -33.465 -3.328 14.614 1.00 59.72 71 PRO A CA 1
ATOM 578 C C . PRO A 1 71 ? -34.529 -2.303 15.025 1.00 59.72 71 PRO A C 1
ATOM 580 O O . PRO A 1 71 ? -34.419 -1.122 14.701 1.00 59.72 71 PRO A O 1
ATOM 583 N N . ASP A 1 72 ? -35.549 -2.720 15.780 1.00 71.25 72 ASP A N 1
ATOM 584 C CA . ASP A 1 72 ? -36.626 -1.837 16.217 1.00 71.25 72 ASP A CA 1
ATOM 585 C C . ASP A 1 72 ? -36.336 -1.070 17.502 1.00 71.25 72 ASP A C 1
ATOM 587 O O . ASP A 1 72 ? -37.078 -0.149 17.858 1.00 71.25 72 ASP A O 1
ATOM 591 N N . SER A 1 73 ? -35.224 -1.380 18.168 1.00 76.62 73 SER A N 1
ATOM 592 C CA . SER A 1 73 ? -34.779 -0.635 19.337 1.00 76.62 73 SER A CA 1
ATOM 593 C C . SER A 1 73 ? -34.531 0.831 18.980 1.00 76.62 73 SER A C 1
ATOM 595 O O . SER A 1 73 ? -33.722 1.157 18.110 1.00 76.62 73 SER A O 1
ATOM 597 N N . LYS A 1 74 ? -35.162 1.741 19.733 1.00 75.50 74 LYS A N 1
ATOM 598 C CA . LYS A 1 74 ? -34.924 3.193 19.656 1.00 75.50 74 LYS A CA 1
ATOM 599 C C . LYS A 1 74 ? -33.431 3.543 19.722 1.00 75.50 74 LYS A C 1
ATOM 601 O O . LYS A 1 74 ? -33.002 4.506 19.094 1.00 75.50 74 LYS A O 1
ATOM 606 N N . TYR A 1 75 ? -32.647 2.763 20.468 1.00 62.94 75 TYR A N 1
ATOM 607 C CA . TYR A 1 75 ? -31.202 2.955 20.584 1.00 62.94 75 TYR A CA 1
ATOM 608 C C . TYR A 1 75 ? -30.446 2.571 19.308 1.00 62.94 75 TYR A C 1
ATOM 610 O O . TYR A 1 75 ? -29.521 3.283 18.931 1.00 62.94 75 TYR A O 1
ATOM 618 N N . GLU A 1 76 ? -30.847 1.491 18.634 1.00 73.88 76 GLU A N 1
ATOM 619 C CA . GLU A 1 76 ? -30.190 1.036 17.403 1.00 73.88 76 GLU A CA 1
ATOM 620 C C . GLU A 1 76 ? -30.499 1.993 16.246 1.00 73.88 76 GLU A C 1
ATOM 622 O O . GLU A 1 76 ? -29.593 2.447 15.552 1.00 73.88 76 GLU A O 1
ATOM 627 N N . LYS A 1 77 ? -31.761 2.438 16.146 1.00 79.69 77 LYS A N 1
ATOM 628 C CA . LYS A 1 77 ? -32.195 3.464 15.182 1.00 79.69 77 LYS A CA 1
ATOM 629 C C . LYS A 1 77 ? -31.443 4.789 15.355 1.00 79.69 77 LYS A C 1
ATOM 631 O O . LYS A 1 77 ? -31.103 5.439 14.368 1.00 79.69 77 LYS A O 1
ATOM 636 N N . ALA A 1 78 ? -31.169 5.197 16.596 1.00 75.38 78 ALA A N 1
ATOM 637 C CA . ALA A 1 78 ? -30.372 6.393 16.873 1.00 75.38 78 ALA A CA 1
ATOM 638 C C . ALA A 1 78 ? -28.901 6.209 16.459 1.00 75.38 78 ALA A C 1
ATOM 640 O O . ALA A 1 78 ? -28.328 7.086 15.820 1.00 75.38 78 ALA A O 1
ATOM 641 N N . TYR A 1 79 ? -28.318 5.045 16.755 1.00 72.81 79 TYR A N 1
ATOM 642 C CA . TYR A 1 79 ? -26.933 4.732 16.406 1.00 72.81 79 TYR A CA 1
ATOM 643 C C . TYR A 1 79 ? -26.703 4.679 14.886 1.00 72.81 79 TYR A C 1
ATOM 645 O O . TYR A 1 79 ? -25.743 5.263 14.385 1.00 72.81 79 TYR A O 1
ATOM 653 N N . GLU A 1 80 ? -27.609 4.053 14.132 1.00 77.44 80 GLU A N 1
ATOM 654 C CA . GLU A 1 80 ? -27.542 4.021 12.665 1.00 77.44 80 GLU A CA 1
ATOM 655 C C . GLU A 1 80 ? -27.691 5.414 12.039 1.00 77.44 80 GLU A C 1
ATOM 657 O O . GLU A 1 80 ? -27.007 5.738 11.064 1.00 77.44 80 GLU A O 1
ATOM 662 N N . LYS A 1 81 ? -28.555 6.266 12.608 1.00 78.62 81 LYS A N 1
ATOM 663 C CA . LYS A 1 81 ? -28.746 7.649 12.150 1.00 78.62 81 LYS A CA 1
ATOM 664 C C . LYS A 1 81 ? -27.487 8.496 12.354 1.00 78.62 81 LYS A C 1
ATOM 666 O O . LYS A 1 81 ? -27.108 9.246 11.449 1.00 78.62 81 LYS A O 1
ATOM 671 N N . ASP A 1 82 ? -26.821 8.344 13.496 1.00 74.00 82 ASP A N 1
ATOM 672 C CA . ASP A 1 82 ? -25.564 9.035 13.801 1.00 74.00 82 ASP A CA 1
ATOM 673 C C . ASP A 1 82 ? -24.421 8.565 12.890 1.00 74.00 82 ASP A C 1
ATOM 675 O O . ASP A 1 82 ? -23.634 9.382 12.405 1.00 74.00 82 ASP A O 1
ATOM 679 N N . GLN A 1 83 ? -24.353 7.263 12.582 1.00 76.94 83 GLN A N 1
ATOM 680 C CA . GLN A 1 83 ? -23.375 6.744 11.622 1.00 76.94 83 GLN A CA 1
ATOM 681 C C . GLN A 1 83 ? -23.603 7.290 10.208 1.00 76.94 83 GLN A C 1
ATOM 683 O O . GLN A 1 83 ? -22.649 7.743 9.570 1.00 76.94 83 GLN A O 1
ATOM 688 N N . LYS A 1 84 ? -24.855 7.298 9.726 1.00 79.75 84 LYS A N 1
ATOM 689 C CA . LYS A 1 84 ? -25.195 7.828 8.395 1.00 79.75 84 LYS A CA 1
ATOM 690 C C . LYS A 1 84 ? -24.861 9.315 8.271 1.00 79.75 84 LYS A C 1
ATOM 692 O O . LYS A 1 84 ? -24.172 9.705 7.334 1.00 79.75 84 LYS A O 1
ATOM 697 N N . THR A 1 85 ? -25.236 10.133 9.254 1.00 79.19 85 THR A N 1
ATOM 698 C CA . THR A 1 85 ? -24.927 11.577 9.237 1.00 79.19 85 THR A CA 1
ATOM 699 C C . THR A 1 85 ? -23.437 11.883 9.405 1.00 79.19 85 THR A C 1
ATOM 701 O O . THR A 1 85 ? -22.943 12.878 8.872 1.00 79.19 85 THR A O 1
ATOM 704 N N . ALA A 1 86 ? -22.676 11.062 10.134 1.00 75.25 86 ALA A N 1
ATOM 705 C CA . ALA A 1 86 ? -21.219 11.196 10.190 1.00 75.25 86 ALA A CA 1
ATOM 706 C C . ALA A 1 86 ? -20.553 10.845 8.846 1.00 75.25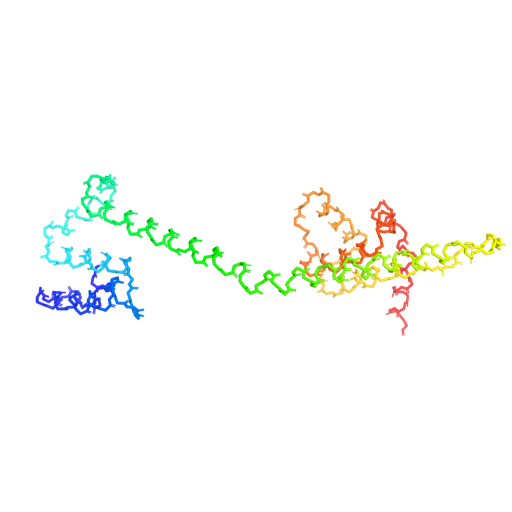 86 ALA A C 1
ATOM 708 O O . ALA A 1 86 ? -19.611 11.523 8.433 1.00 75.25 86 ALA A O 1
ATOM 709 N N . PHE A 1 87 ? -21.055 9.820 8.153 1.00 77.19 87 PHE A N 1
ATOM 710 C CA . PHE A 1 87 ? -20.581 9.417 6.830 1.00 77.19 87 PHE A CA 1
ATOM 711 C C . PHE A 1 87 ? -20.894 10.472 5.757 1.00 77.19 87 PHE A C 1
ATOM 713 O O . PHE A 1 87 ? -20.005 10.868 5.003 1.00 77.19 87 PHE A O 1
ATOM 720 N N . GLU A 1 88 ? -22.121 10.996 5.737 1.00 79.25 88 GLU A N 1
ATOM 721 C CA . GLU A 1 88 ? -22.549 12.039 4.796 1.00 79.25 88 GLU A CA 1
ATOM 722 C C . GLU A 1 88 ? -21.739 13.334 4.960 1.00 79.25 88 GLU A C 1
ATOM 724 O O . GLU A 1 88 ? -21.233 13.868 3.973 1.00 79.25 88 GLU A O 1
ATOM 729 N N . ARG A 1 89 ? -21.501 13.783 6.203 1.00 71.06 89 ARG A N 1
ATOM 730 C CA . ARG A 1 89 ? -20.651 14.957 6.482 1.00 71.06 89 ARG A CA 1
ATOM 731 C C . ARG A 1 89 ? -19.206 14.778 6.014 1.00 71.06 89 ARG A C 1
ATOM 733 O O . ARG A 1 89 ? -18.585 15.740 5.566 1.00 71.06 89 ARG A O 1
ATOM 740 N N . ARG A 1 90 ? -18.647 13.565 6.113 1.00 67.25 90 ARG A N 1
ATOM 741 C CA . ARG A 1 90 ? -17.299 13.273 5.591 1.00 67.25 90 ARG A CA 1
ATOM 742 C C . ARG A 1 90 ? -17.258 13.391 4.071 1.00 67.25 90 ARG A C 1
ATOM 744 O O . ARG A 1 90 ? -16.385 14.081 3.557 1.00 67.25 90 ARG A O 1
ATOM 751 N N . LYS A 1 91 ? -18.232 12.794 3.380 1.00 69.38 91 LYS A N 1
ATOM 752 C CA . LYS A 1 91 ? -18.334 12.830 1.915 1.00 69.38 91 LYS A CA 1
ATOM 753 C C . LYS A 1 91 ? -18.511 14.256 1.375 1.00 69.38 91 LYS A C 1
ATOM 755 O O . LYS A 1 91 ? -17.906 14.614 0.368 1.00 69.38 91 LYS A O 1
ATOM 760 N N . GLU A 1 92 ? -19.302 15.088 2.052 1.00 65.56 92 GLU A N 1
ATOM 761 C CA . GLU A 1 92 ? -19.494 16.491 1.663 1.00 65.56 92 GLU A CA 1
ATOM 762 C C . GLU A 1 92 ? -18.202 17.319 1.799 1.00 65.56 92 GLU A C 1
ATOM 764 O O . GLU A 1 92 ? -17.856 18.096 0.907 1.00 65.56 92 GLU A O 1
ATOM 769 N N . ASN A 1 93 ? -17.455 17.127 2.890 1.00 59.75 93 ASN A N 1
ATOM 770 C CA . ASN A 1 93 ? -16.187 17.827 3.117 1.00 59.75 93 ASN A CA 1
ATOM 771 C C . ASN A 1 93 ? -15.092 17.399 2.128 1.00 59.75 93 ASN A C 1
ATOM 773 O O . ASN A 1 93 ? -14.269 18.220 1.726 1.00 59.75 93 ASN A O 1
ATOM 777 N N . GLU A 1 94 ? -15.114 16.141 1.691 1.00 59.62 94 GLU A N 1
ATOM 778 C CA . GLU A 1 94 ? -14.192 15.610 0.685 1.00 59.62 94 GLU A CA 1
ATOM 779 C C . GLU A 1 94 ? -14.407 16.271 -0.690 1.00 59.62 94 GLU A C 1
ATOM 781 O O . GLU A 1 94 ? -13.449 16.653 -1.364 1.00 59.62 94 GLU A O 1
ATOM 786 N N . HIS A 1 95 ? -15.664 16.532 -1.068 1.00 57.03 95 HIS A N 1
ATOM 787 C CA . HIS A 1 95 ? -15.998 17.184 -2.338 1.00 57.03 95 HIS A CA 1
ATOM 788 C C . HIS A 1 95 ? -15.604 18.676 -2.381 1.00 57.03 95 HIS A C 1
ATOM 790 O O . HIS A 1 95 ? -15.292 19.206 -3.448 1.00 57.03 95 HIS A O 1
ATOM 796 N N . LYS A 1 96 ? -15.571 19.367 -1.231 1.00 53.66 96 LYS A N 1
ATOM 797 C CA . LYS A 1 96 ? -15.181 20.791 -1.141 1.00 53.66 96 LYS A CA 1
ATOM 798 C C . LYS A 1 96 ? -13.663 21.013 -1.196 1.00 53.66 96 LYS A C 1
ATOM 800 O O . LYS A 1 96 ? -13.227 22.078 -1.630 1.00 53.66 96 LYS A O 1
ATOM 805 N N . PHE A 1 97 ? -12.856 20.024 -0.802 1.00 49.97 97 PHE A N 1
ATOM 806 C CA . PHE A 1 97 ? -11.391 20.136 -0.811 1.00 49.97 97 PHE A CA 1
ATOM 807 C C . PHE A 1 97 ? -10.783 19.976 -2.219 1.00 49.97 97 PHE A C 1
ATOM 809 O O . PHE A 1 97 ? -9.771 20.601 -2.532 1.00 49.97 97 PHE A O 1
ATOM 816 N N . GLY A 1 98 ? -11.417 19.187 -3.097 1.00 54.06 98 GLY A N 1
ATOM 817 C CA . GLY A 1 98 ? -10.876 18.858 -4.424 1.00 54.06 98 GLY A CA 1
ATOM 818 C C . GLY A 1 98 ? -10.874 20.005 -5.446 1.00 54.06 98 GLY A C 1
ATOM 819 O O . GLY A 1 98 ? -9.956 20.091 -6.260 1.00 54.06 98 GLY A O 1
ATOM 820 N N . TYR A 1 99 ? -11.854 20.914 -5.397 1.00 57.38 99 TYR A N 1
ATOM 821 C CA . TYR A 1 99 ? -12.073 21.882 -6.484 1.00 57.38 99 TYR A CA 1
ATOM 822 C C . TYR A 1 99 ? -11.499 23.283 -6.238 1.00 57.38 99 TYR A C 1
ATOM 824 O O . TYR A 1 99 ? -11.088 23.937 -7.192 1.00 57.38 99 TYR A O 1
ATOM 832 N N . ASN A 1 100 ? -11.398 23.742 -4.989 1.00 56.81 100 ASN A N 1
ATOM 833 C CA . ASN A 1 100 ? -11.101 25.159 -4.730 1.00 56.81 100 ASN A CA 1
ATOM 834 C C . ASN A 1 100 ? -9.605 25.503 -4.635 1.00 56.81 100 ASN A C 1
ATOM 836 O O . ASN A 1 100 ? -9.243 26.651 -4.865 1.00 56.81 100 ASN A O 1
ATOM 840 N N . VAL A 1 101 ? -8.726 24.539 -4.330 1.00 58.16 101 VAL A N 1
ATOM 841 C CA . VAL A 1 101 ? -7.270 24.792 -4.203 1.00 58.16 101 VAL A CA 1
ATOM 842 C C . VAL A 1 101 ? -6.448 23.854 -5.089 1.00 58.16 101 VAL A C 1
ATOM 844 O O . VAL A 1 101 ? -5.514 24.291 -5.755 1.00 58.16 101 VAL A O 1
ATOM 847 N N . GLY A 1 102 ? -6.824 22.572 -5.167 1.00 57.00 102 GLY A N 1
ATOM 848 C CA . GLY A 1 102 ? -6.122 21.584 -5.994 1.00 57.00 102 GLY A CA 1
ATOM 849 C C . GLY A 1 102 ? -6.304 21.810 -7.497 1.00 57.00 102 GLY A C 1
ATOM 850 O O . GLY A 1 102 ? -5.334 21.741 -8.247 1.00 57.00 102 GLY A O 1
ATOM 851 N N . GLY A 1 103 ? -7.520 22.144 -7.943 1.00 63.12 103 GLY A N 1
ATOM 852 C CA . GLY A 1 103 ? -7.830 22.338 -9.364 1.00 63.12 103 GLY A CA 1
ATOM 853 C C . GLY A 1 103 ? -7.025 23.463 -10.021 1.00 63.12 103 GLY A C 1
ATOM 854 O O . GLY A 1 103 ? -6.416 23.254 -11.067 1.00 63.12 103 GLY A O 1
ATOM 855 N N . TYR A 1 104 ? -6.939 24.629 -9.376 1.00 68.50 104 TYR A N 1
ATOM 856 C CA . TYR A 1 104 ? -6.241 25.796 -9.931 1.00 68.50 104 TYR A CA 1
ATOM 857 C C . TYR A 1 104 ? -4.715 25.651 -9.996 1.00 68.50 104 TYR A C 1
ATOM 859 O O . TYR A 1 104 ? -4.083 26.396 -10.734 1.00 68.50 104 TYR A O 1
ATOM 867 N N . VAL A 1 105 ? -4.119 24.700 -9.270 1.00 70.69 105 VAL A N 1
ATOM 868 C CA . VAL A 1 105 ? -2.664 24.460 -9.289 1.00 70.69 105 VAL A CA 1
ATOM 869 C C . VAL A 1 105 ? -2.319 23.234 -10.131 1.00 70.69 105 VAL A C 1
ATOM 871 O O . VAL A 1 105 ? -1.421 23.276 -10.967 1.00 70.69 105 VAL A O 1
ATOM 874 N N . ILE A 1 106 ? -3.057 22.137 -9.964 1.00 74.44 106 ILE A N 1
ATOM 875 C CA . ILE A 1 106 ? -2.729 20.860 -10.604 1.00 74.44 106 ILE A CA 1
ATOM 876 C C . ILE A 1 106 ? -3.050 20.899 -12.102 1.00 74.44 106 ILE A C 1
ATOM 878 O O . ILE A 1 106 ? -2.254 20.420 -12.908 1.00 74.44 106 ILE A O 1
ATOM 882 N N . ILE A 1 107 ? -4.175 21.506 -12.497 1.00 78.31 107 ILE A N 1
ATOM 883 C CA . ILE A 1 107 ? -4.590 21.579 -13.905 1.00 78.31 107 ILE A CA 1
ATOM 884 C C . ILE A 1 107 ? -3.574 22.357 -14.764 1.00 78.31 107 ILE A C 1
ATOM 886 O O . ILE A 1 107 ? -3.120 21.793 -15.763 1.00 78.31 107 ILE A O 1
ATOM 890 N N . PRO A 1 108 ? -3.130 23.583 -14.410 1.00 80.31 108 PRO A N 1
ATOM 891 C CA . PRO A 1 108 ? -2.112 24.269 -15.206 1.00 80.31 108 PRO A CA 1
ATOM 892 C C . PRO A 1 108 ? -0.758 23.547 -15.192 1.00 80.31 108 PRO A C 1
ATOM 894 O O . PRO A 1 108 ? -0.096 23.506 -16.227 1.00 80.31 108 PRO A O 1
ATOM 897 N N . CYS A 1 109 ? -0.362 22.901 -14.088 1.00 82.81 109 CYS A N 1
ATOM 898 C CA . CYS A 1 109 ? 0.858 22.087 -14.058 1.00 82.81 109 CYS A CA 1
ATOM 899 C C . CYS A 1 109 ? 0.801 20.900 -15.033 1.00 82.81 109 CYS A C 1
ATOM 901 O O . CYS A 1 109 ? 1.787 20.628 -15.719 1.00 82.81 109 CYS A O 1
ATOM 903 N N . LEU A 1 110 ? -0.344 20.217 -15.138 1.00 84.38 110 LEU A N 1
ATOM 904 C CA . LEU A 1 110 ? -0.528 19.125 -16.098 1.00 84.38 110 LEU A CA 1
ATOM 905 C C . LEU A 1 110 ? -0.509 19.629 -17.545 1.00 84.38 110 LEU A C 1
ATOM 907 O O . LEU A 1 110 ? 0.119 18.998 -18.393 1.00 84.38 110 LEU A O 1
ATOM 911 N N . ILE A 1 111 ? -1.121 20.783 -17.821 1.00 86.69 111 ILE A N 1
ATOM 912 C CA . ILE A 1 111 ? -1.088 21.402 -19.155 1.00 86.69 111 ILE A CA 1
ATOM 913 C C . ILE A 1 111 ? 0.355 21.750 -19.547 1.00 86.69 111 ILE A C 1
ATOM 915 O O . ILE A 1 111 ? 0.805 21.377 -20.630 1.00 86.69 111 ILE A O 1
ATOM 919 N N . VAL A 1 112 ? 1.118 22.390 -18.655 1.00 89.38 112 VAL A N 1
ATOM 920 C CA . VAL A 1 112 ? 2.535 22.722 -18.892 1.00 89.38 112 VAL A CA 1
ATOM 921 C C . VAL A 1 112 ? 3.378 21.460 -19.090 1.00 89.38 112 VAL A C 1
ATOM 923 O O . VAL A 1 112 ? 4.220 21.417 -19.986 1.00 89.38 112 VAL A O 1
ATOM 926 N N . PHE A 1 113 ? 3.132 20.408 -18.308 1.00 90.12 113 PHE A N 1
ATOM 927 C CA . PHE A 1 113 ? 3.828 19.130 -18.451 1.00 90.12 113 PHE A CA 1
ATOM 928 C C . PHE A 1 113 ? 3.567 18.474 -19.814 1.00 90.12 113 PHE A C 1
ATOM 930 O O . PHE A 1 113 ? 4.504 18.001 -20.462 1.00 90.12 113 PHE A O 1
ATOM 937 N N . VAL A 1 114 ? 2.315 18.479 -20.283 1.00 89.25 114 VAL A N 1
ATOM 938 C CA . VAL A 1 114 ? 1.953 17.952 -21.607 1.00 89.25 114 VAL A CA 1
ATOM 939 C C . VAL A 1 114 ? 2.606 18.778 -22.716 1.00 89.25 114 VAL A C 1
ATOM 941 O O . VAL A 1 114 ? 3.199 18.200 -23.624 1.00 89.25 114 VAL A O 1
ATOM 944 N N . LEU A 1 115 ? 2.593 20.111 -22.621 1.00 89.31 115 LEU A N 1
ATOM 945 C CA . LEU A 1 115 ? 3.272 20.981 -23.589 1.00 89.31 115 LEU A CA 1
ATOM 946 C C . LEU A 1 115 ? 4.784 20.720 -23.632 1.00 89.31 115 LEU A C 1
ATOM 948 O O . LEU A 1 115 ? 5.357 20.590 -24.712 1.00 89.31 115 LEU A O 1
ATOM 952 N N . PHE A 1 116 ? 5.427 20.560 -22.474 1.00 90.75 116 PHE A N 1
ATOM 953 C CA . PHE A 1 116 ? 6.850 20.230 -22.395 1.00 90.75 116 PHE A CA 1
ATOM 954 C C . PHE A 1 116 ? 7.164 18.869 -23.037 1.00 90.75 116 PHE A C 1
ATOM 956 O O . PHE A 1 116 ? 8.139 18.744 -23.782 1.00 90.75 116 PHE A O 1
ATOM 963 N N . ARG A 1 117 ? 6.309 17.859 -22.817 1.00 88.00 117 ARG A N 1
ATOM 964 C CA . ARG A 1 117 ? 6.421 16.541 -23.464 1.00 88.00 117 ARG A CA 1
ATOM 965 C C . ARG A 1 117 ? 6.262 16.625 -24.981 1.00 88.00 117 ARG A C 1
ATOM 967 O O . ARG A 1 117 ? 7.051 16.009 -25.692 1.00 88.00 117 ARG A O 1
ATOM 974 N N . LEU A 1 118 ? 5.297 17.400 -25.475 1.00 88.12 118 LEU A N 1
ATOM 975 C CA . LEU A 1 118 ? 5.077 17.591 -26.913 1.00 88.12 118 LEU A CA 1
ATOM 976 C C . LEU A 1 118 ? 6.257 18.310 -27.582 1.00 88.12 118 LEU A C 1
ATOM 978 O O . LEU A 1 118 ? 6.693 17.898 -28.654 1.00 88.12 118 LEU A O 1
ATOM 982 N N . ILE A 1 119 ? 6.832 19.327 -26.931 1.00 84.56 119 ILE A N 1
ATOM 983 C CA . ILE A 1 119 ? 8.034 20.022 -27.424 1.00 84.56 119 ILE A CA 1
ATOM 984 C C . ILE A 1 119 ? 9.247 19.080 -27.442 1.00 84.56 119 ILE A C 1
ATOM 986 O O . ILE A 1 119 ? 10.020 19.089 -28.401 1.00 84.56 119 ILE A O 1
ATOM 990 N N . GLY A 1 120 ? 9.417 18.257 -26.403 1.00 80.81 120 GLY A N 1
ATOM 991 C CA . GLY A 1 120 ? 10.461 17.230 -26.351 1.00 80.81 120 GLY A CA 1
ATOM 992 C C . GLY A 1 120 ? 10.335 16.224 -27.497 1.00 80.81 120 GLY A C 1
ATOM 993 O O . GLY A 1 120 ? 11.301 16.002 -28.222 1.00 80.81 120 GLY A O 1
ATOM 994 N N . PHE A 1 121 ? 9.124 15.715 -27.723 1.00 77.69 121 PHE A N 1
ATOM 995 C CA . PHE A 1 121 ? 8.815 14.783 -28.808 1.00 77.69 121 PHE A CA 1
ATOM 996 C C . PHE A 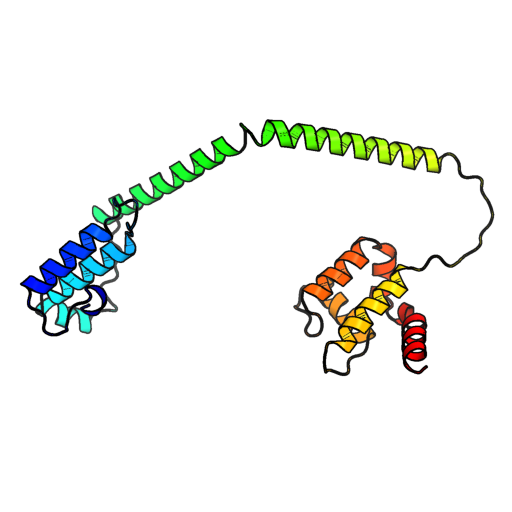1 121 ? 9.041 15.400 -30.199 1.00 77.69 121 PHE A C 1
ATOM 998 O O . PHE A 1 121 ? 9.618 14.768 -31.082 1.00 77.69 121 PHE A O 1
ATOM 1005 N N . ALA A 1 122 ? 8.666 16.668 -30.393 1.00 73.81 122 ALA A N 1
ATOM 1006 C CA . ALA A 1 122 ? 8.931 17.389 -31.636 1.00 73.81 122 ALA A CA 1
ATOM 1007 C C . ALA A 1 122 ? 10.440 17.585 -31.887 1.00 73.81 122 ALA A C 1
ATOM 1009 O O . ALA A 1 122 ? 10.904 17.431 -33.017 1.00 73.81 122 ALA A O 1
ATOM 1010 N N . LYS A 1 123 ? 11.231 17.866 -30.839 1.00 70.69 123 LYS A N 1
ATOM 1011 C CA . LYS A 1 123 ? 12.702 17.935 -30.932 1.00 70.69 123 LYS A CA 1
ATOM 1012 C C . LYS A 1 123 ? 13.335 16.582 -31.250 1.00 70.69 123 LYS A C 1
ATOM 1014 O O . LYS A 1 123 ? 14.353 16.542 -31.935 1.00 70.69 123 LYS A O 1
ATOM 1019 N N . GLU A 1 124 ? 12.759 15.496 -30.753 1.00 68.50 124 GLU A N 1
ATOM 1020 C CA . GLU A 1 124 ? 13.214 14.129 -31.014 1.00 68.50 124 GLU A CA 1
ATOM 1021 C C . GLU A 1 124 ? 12.968 13.742 -32.481 1.00 68.50 124 GLU A C 1
ATOM 1023 O O . GLU A 1 124 ? 13.905 13.368 -33.183 1.00 68.50 124 GLU A O 1
ATOM 1028 N N . LYS A 1 125 ? 11.767 14.022 -33.004 1.00 62.44 125 LYS A N 1
ATOM 1029 C CA . LYS A 1 125 ? 11.427 13.867 -34.431 1.00 62.44 125 LYS A CA 1
ATOM 1030 C C . LYS A 1 125 ? 12.286 14.739 -35.358 1.00 62.44 125 LYS A C 1
ATOM 1032 O O . LYS A 1 125 ? 12.666 14.305 -36.441 1.00 62.44 125 LYS A O 1
ATOM 1037 N N . ALA A 1 126 ? 12.648 15.951 -34.933 1.00 63.03 126 ALA A N 1
ATOM 1038 C CA . ALA A 1 126 ? 13.540 16.825 -35.700 1.00 63.03 126 ALA A CA 1
ATOM 1039 C C . ALA A 1 126 ? 14.997 16.318 -35.751 1.00 63.03 126 ALA A C 1
ATOM 1041 O O . ALA A 1 126 ? 15.710 16.613 -36.711 1.00 63.03 126 ALA A O 1
ATOM 1042 N N . LYS A 1 127 ? 15.442 15.543 -34.749 1.00 56.81 127 LYS A N 1
ATOM 1043 C CA . LYS A 1 127 ? 16.746 14.858 -34.771 1.00 56.81 127 LYS A CA 1
ATOM 1044 C C . LYS A 1 127 ? 16.733 13.639 -35.694 1.00 56.81 127 LYS A C 1
ATOM 1046 O O . LYS A 1 127 ? 17.728 13.399 -36.368 1.00 56.81 127 LYS A O 1
ATOM 1051 N N . GLU A 1 128 ? 15.606 12.930 -35.786 1.00 53.47 128 GLU A N 1
ATOM 1052 C CA . GLU A 1 128 ? 15.425 11.800 -36.714 1.00 53.47 128 GLU A CA 1
ATOM 1053 C C . GLU A 1 128 ? 15.502 12.234 -38.193 1.00 53.47 128 GLU A C 1
ATOM 1055 O O . GLU A 1 128 ? 16.000 11.486 -39.028 1.00 53.47 128 GLU A O 1
ATOM 1060 N N . GLY A 1 129 ? 15.092 13.466 -38.527 1.00 49.94 129 GLY A N 1
ATOM 1061 C CA . GLY A 1 129 ? 15.148 14.008 -39.896 1.00 49.94 129 GLY A CA 1
ATOM 1062 C C . GLY A 1 129 ? 16.542 14.418 -40.401 1.00 49.94 129 GLY A C 1
ATOM 1063 O O . GLY A 1 129 ? 16.678 14.825 -41.554 1.00 49.94 129 GLY A O 1
ATOM 1064 N N . LYS A 1 130 ? 17.584 14.337 -39.563 1.00 47.91 130 LYS A N 1
ATOM 1065 C CA . LYS A 1 130 ? 18.967 14.723 -39.897 1.00 47.91 130 LYS A CA 1
ATOM 1066 C C . LYS A 1 130 ? 19.950 13.606 -39.527 1.00 47.91 130 LYS A C 1
ATOM 1068 O O . LYS A 1 130 ? 20.873 13.815 -38.748 1.00 47.91 130 LYS A O 1
ATOM 1073 N N . VAL A 1 131 ? 19.775 12.412 -40.089 1.00 43.03 131 VAL A N 1
ATOM 1074 C CA . VAL A 1 131 ? 20.760 11.328 -39.942 1.00 43.03 131 VAL A CA 1
ATOM 1075 C C . VAL A 1 131 ? 21.229 10.872 -41.323 1.00 43.03 131 VAL A C 1
ATOM 1077 O O . VAL A 1 131 ? 20.498 10.247 -42.085 1.00 43.03 131 VAL A O 1
ATOM 1080 N N . ARG A 1 132 ? 22.469 11.256 -41.645 1.00 41.97 132 ARG A N 1
ATOM 1081 C CA . ARG A 1 132 ? 23.270 10.768 -42.772 1.00 41.97 132 ARG A CA 1
ATOM 1082 C C . ARG A 1 132 ? 23.559 9.280 -42.540 1.00 41.97 132 ARG A C 1
ATOM 1084 O O . ARG A 1 132 ? 23.973 8.913 -41.446 1.00 41.97 132 ARG A O 1
ATOM 1091 N N . LEU A 1 133 ? 23.317 8.446 -43.549 1.00 48.34 133 LEU A N 1
ATOM 1092 C CA . LEU A 1 133 ? 23.569 7.005 -43.492 1.00 48.34 133 LEU A CA 1
ATOM 1093 C C . LEU A 1 133 ? 25.080 6.732 -43.566 1.00 48.34 133 LEU A C 1
ATOM 1095 O O . LEU A 1 133 ? 25.713 7.070 -44.565 1.00 48.34 133 LEU A O 1
ATOM 1099 N N . GLU A 1 134 ? 25.625 6.099 -42.529 1.00 41.72 134 GLU A N 1
ATOM 1100 C CA . GLU A 1 134 ? 26.946 5.456 -42.522 1.00 41.72 134 GLU A CA 1
ATOM 1101 C C . GLU A 1 134 ? 26.802 3.970 -42.133 1.00 41.72 134 GLU A C 1
ATOM 1103 O O . GLU A 1 134 ? 25.802 3.603 -41.505 1.00 41.72 134 GLU A O 1
ATOM 1108 N N . PRO A 1 135 ? 27.717 3.090 -42.591 1.00 36.91 135 PRO A N 1
ATOM 1109 C CA . PRO A 1 135 ? 27.466 1.662 -42.711 1.00 36.91 135 PRO A CA 1
ATOM 1110 C C . PRO A 1 135 ? 27.617 0.892 -41.392 1.00 36.91 135 PRO A C 1
ATOM 1112 O O . PRO A 1 135 ? 28.193 1.351 -40.413 1.00 36.91 135 PRO A O 1
ATOM 1115 N N . LEU A 1 136 ? 27.045 -0.310 -41.418 1.00 44.47 136 LEU A N 1
ATOM 1116 C CA . LEU A 1 136 ? 26.845 -1.270 -40.336 1.00 44.47 136 LEU A CA 1
ATOM 1117 C C . LEU A 1 136 ? 28.140 -1.621 -39.560 1.00 44.47 136 LEU A C 1
ATOM 1119 O O . LEU A 1 136 ? 28.923 -2.452 -40.010 1.00 44.47 136 LEU A O 1
ATOM 1123 N N . GLU A 1 137 ? 28.299 -1.092 -38.344 1.00 36.28 137 GLU A N 1
ATOM 1124 C CA . GLU A 1 137 ? 29.173 -1.668 -37.311 1.00 36.28 137 GLU A CA 1
ATOM 1125 C C . GLU A 1 137 ? 28.346 -2.027 -36.067 1.00 36.28 137 GLU A C 1
ATOM 1127 O O . GLU A 1 137 ? 27.762 -1.180 -35.390 1.00 36.28 137 GLU A O 1
ATOM 1132 N N . THR A 1 138 ? 28.247 -3.323 -35.773 1.00 51.62 138 THR A N 1
ATOM 1133 C CA . THR A 1 138 ? 27.545 -3.846 -34.599 1.00 51.62 138 THR A CA 1
ATOM 1134 C C . THR A 1 138 ? 28.487 -3.979 -33.394 1.00 51.62 138 THR A C 1
ATOM 1136 O O . THR A 1 138 ? 29.374 -4.833 -33.413 1.00 51.62 138 THR A O 1
ATOM 1139 N N . THR A 1 139 ? 28.127 -3.299 -32.288 1.00 45.19 139 THR A N 1
ATOM 1140 C CA . THR A 1 139 ? 28.508 -3.507 -30.854 1.00 45.19 139 THR A CA 1
ATOM 1141 C C . THR A 1 139 ? 29.814 -2.836 -30.358 1.00 45.19 139 THR A C 1
ATOM 1143 O O . THR A 1 139 ? 30.802 -2.909 -31.076 1.00 45.19 139 THR A O 1
ATOM 1146 N N . PRO A 1 140 ? 29.882 -2.255 -29.122 1.00 50.09 140 PRO A N 1
ATOM 1147 C CA . PRO A 1 140 ? 28.950 -2.371 -27.990 1.00 50.09 140 PRO A CA 1
ATOM 1148 C C . PRO A 1 140 ? 28.463 -1.041 -27.373 1.00 50.09 140 PRO A C 1
ATOM 1150 O O . PRO A 1 140 ? 29.242 -0.214 -26.912 1.00 50.09 140 PRO A O 1
ATOM 1153 N N . ALA A 1 141 ? 27.151 -0.925 -27.174 1.00 60.19 141 ALA A N 1
ATOM 1154 C CA . ALA A 1 141 ? 26.596 -0.154 -26.062 1.00 60.19 141 ALA A CA 1
ATOM 1155 C C . ALA A 1 141 ? 25.838 -1.144 -25.173 1.00 60.19 141 ALA A C 1
ATOM 1157 O O . ALA A 1 141 ? 24.723 -1.541 -25.516 1.00 60.19 141 ALA A O 1
ATOM 1158 N N . ILE A 1 142 ? 26.463 -1.635 -24.094 1.00 62.81 142 ILE A N 1
ATOM 1159 C CA . ILE A 1 142 ? 25.818 -2.628 -23.217 1.00 62.81 142 ILE A CA 1
ATOM 1160 C C . ILE A 1 142 ? 25.966 -2.283 -21.719 1.00 62.81 142 ILE A C 1
ATOM 1162 O O . ILE A 1 142 ? 26.763 -2.909 -21.026 1.00 62.81 142 ILE A O 1
ATOM 1166 N N . PRO A 1 143 ? 25.192 -1.298 -21.215 1.00 78.44 143 PRO A N 1
ATOM 1167 C CA . PRO A 1 143 ? 25.101 -0.968 -19.786 1.00 78.44 143 PRO A CA 1
ATOM 1168 C C . PRO A 1 143 ? 24.115 -1.859 -18.998 1.00 78.44 143 PRO A C 1
ATOM 1170 O O . PRO A 1 143 ? 24.358 -2.173 -17.837 1.00 78.44 143 PRO A O 1
ATOM 1173 N N . PHE A 1 144 ? 23.025 -2.329 -19.618 1.00 86.19 144 PHE A N 1
ATOM 1174 C CA . PHE A 1 144 ? 21.941 -3.028 -18.909 1.00 86.19 144 PHE A CA 1
ATOM 1175 C C . PHE A 1 144 ? 22.362 -4.390 -18.333 1.00 86.19 144 PHE A C 1
ATOM 1177 O O . PHE A 1 144 ? 22.121 -4.672 -17.161 1.00 86.19 144 PHE A O 1
ATOM 1184 N N . GLU A 1 145 ? 22.981 -5.242 -19.150 1.00 87.69 145 GLU A N 1
ATOM 1185 C CA . GLU A 1 145 ? 23.403 -6.595 -18.779 1.00 87.69 145 GLU A CA 1
ATOM 1186 C C . GLU A 1 145 ? 24.456 -6.550 -17.660 1.00 87.69 145 GLU A C 1
ATOM 1188 O O . GLU A 1 145 ? 24.447 -7.381 -16.747 1.00 87.69 145 GLU A O 1
ATOM 1193 N N . GLU A 1 146 ? 25.316 -5.531 -17.680 1.00 86.94 146 GLU A N 1
ATOM 1194 C CA . GLU A 1 146 ? 26.309 -5.282 -16.641 1.00 86.94 146 GLU A CA 1
ATOM 1195 C C . GLU A 1 146 ? 25.659 -4.829 -15.325 1.00 86.94 146 GLU A C 1
ATOM 1197 O O . GLU A 1 146 ? 25.939 -5.404 -14.270 1.00 86.94 146 GLU A O 1
ATOM 1202 N N . ASP A 1 147 ? 24.754 -3.850 -15.377 1.00 88.25 147 ASP A N 1
ATOM 1203 C CA . ASP A 1 147 ? 24.065 -3.320 -14.196 1.00 88.25 147 ASP A CA 1
ATOM 1204 C C . ASP A 1 147 ? 23.150 -4.362 -13.546 1.00 88.25 147 ASP A C 1
ATOM 1206 O O . ASP A 1 147 ? 23.134 -4.515 -12.320 1.00 88.25 147 ASP A O 1
ATOM 1210 N N . LEU A 1 148 ? 22.452 -5.156 -14.359 1.00 90.06 148 LEU A N 1
ATOM 1211 C CA . LEU A 1 148 ? 21.649 -6.274 -13.879 1.00 90.06 148 LEU A CA 1
ATOM 1212 C C . LEU A 1 148 ? 22.531 -7.312 -13.178 1.00 90.06 148 LEU A C 1
ATOM 1214 O O . LEU A 1 148 ? 22.194 -7.780 -12.089 1.00 90.06 148 LEU A O 1
ATOM 1218 N N . THR A 1 149 ? 23.687 -7.638 -13.762 1.00 89.38 149 THR A N 1
ATOM 1219 C CA . THR A 1 149 ? 24.637 -8.586 -13.165 1.00 89.38 149 THR A CA 1
ATOM 1220 C C . THR A 1 149 ? 25.175 -8.071 -11.828 1.00 89.38 149 THR A C 1
ATOM 1222 O O . THR A 1 149 ? 25.201 -8.829 -10.856 1.00 89.38 149 THR A O 1
ATOM 1225 N N . LYS A 1 150 ? 25.521 -6.780 -11.725 1.00 88.69 150 LYS A N 1
ATOM 1226 C CA . LYS A 1 150 ? 25.955 -6.147 -10.465 1.00 88.69 150 LYS A CA 1
ATOM 1227 C C . LYS A 1 150 ? 24.895 -6.261 -9.369 1.00 88.69 150 LYS A C 1
ATOM 1229 O O . LYS A 1 150 ? 25.221 -6.685 -8.260 1.00 88.69 150 LYS A O 1
ATOM 1234 N N . ILE A 1 151 ? 23.632 -5.952 -9.681 1.00 88.38 151 ILE A N 1
ATOM 1235 C CA . ILE A 1 151 ? 22.519 -6.067 -8.722 1.00 88.38 151 ILE A CA 1
ATOM 1236 C C . ILE A 1 151 ? 22.375 -7.516 -8.246 1.00 88.38 151 ILE A C 1
ATOM 1238 O O . ILE A 1 151 ? 22.288 -7.767 -7.045 1.00 88.38 151 ILE A O 1
ATOM 1242 N N . LEU A 1 152 ? 22.393 -8.489 -9.159 1.00 88.94 152 LEU A N 1
ATOM 1243 C CA . LEU A 1 152 ? 22.237 -9.902 -8.802 1.00 88.94 152 LEU A CA 1
ATOM 1244 C C . LEU A 1 152 ? 23.416 -10.434 -7.969 1.00 88.94 152 LEU A C 1
ATOM 1246 O O . LEU A 1 152 ? 23.211 -11.246 -7.066 1.00 88.94 152 LEU A O 1
ATOM 1250 N N . ILE A 1 153 ? 24.637 -9.952 -8.216 1.00 87.12 153 ILE A N 1
ATOM 1251 C CA . ILE A 1 153 ? 25.810 -10.257 -7.385 1.00 87.12 153 ILE A CA 1
ATOM 1252 C C . ILE A 1 153 ? 25.665 -9.642 -5.989 1.00 87.12 153 ILE A C 1
ATOM 1254 O O . ILE A 1 153 ? 25.960 -10.312 -4.999 1.00 87.12 153 ILE A O 1
ATOM 1258 N N . GLU A 1 154 ? 25.195 -8.397 -5.881 1.00 86.62 154 GLU A N 1
ATOM 1259 C CA . GLU A 1 154 ? 24.932 -7.742 -4.593 1.00 86.62 154 GLU A CA 1
ATOM 1260 C C . GLU A 1 154 ? 23.905 -8.542 -3.772 1.00 86.62 154 GLU A C 1
ATOM 1262 O O . GLU A 1 154 ? 24.128 -8.823 -2.593 1.00 86.62 154 GLU A O 1
ATOM 1267 N N . VAL A 1 155 ? 22.819 -8.992 -4.410 1.00 85.31 155 VAL A N 1
ATOM 1268 C CA . VAL A 1 155 ? 21.810 -9.871 -3.795 1.00 85.31 155 VAL A CA 1
ATOM 1269 C C . VAL A 1 155 ? 22.442 -11.182 -3.320 1.00 85.31 155 VAL A C 1
ATOM 1271 O O . VAL A 1 155 ? 22.234 -11.585 -2.172 1.00 85.31 155 VAL A O 1
ATOM 1274 N N . LYS A 1 156 ? 23.252 -11.823 -4.172 1.00 85.81 156 LYS A N 1
ATOM 1275 C CA . LYS A 1 156 ? 23.962 -13.070 -3.853 1.00 85.81 156 LYS A CA 1
ATOM 1276 C C . LYS A 1 156 ? 24.904 -12.909 -2.657 1.00 85.81 156 LYS A C 1
ATOM 1278 O O . LYS A 1 156 ? 24.927 -13.782 -1.801 1.00 85.81 156 LYS A O 1
ATOM 1283 N N . LYS A 1 157 ? 25.636 -11.794 -2.553 1.00 82.50 157 LYS A N 1
ATOM 1284 C CA . LYS A 1 157 ? 26.548 -11.520 -1.425 1.00 82.50 157 LYS A CA 1
ATOM 1285 C C . LYS A 1 157 ? 25.815 -11.321 -0.093 1.00 82.50 157 LYS A C 1
ATOM 1287 O O . LYS A 1 157 ? 26.364 -11.653 0.952 1.00 82.50 157 LYS A O 1
ATOM 1292 N N . ARG A 1 158 ? 24.590 -10.780 -0.108 1.00 79.50 158 ARG A N 1
ATOM 1293 C CA . ARG A 1 158 ? 23.816 -10.503 1.119 1.00 79.50 158 ARG A CA 1
ATOM 1294 C C . ARG A 1 158 ? 23.181 -11.740 1.742 1.00 79.50 158 ARG A C 1
ATOM 1296 O O . ARG A 1 158 ? 23.034 -11.801 2.961 1.00 79.50 158 ARG A O 1
ATOM 1303 N N . LYS A 1 159 ? 22.754 -12.710 0.933 1.00 64.81 159 LYS A N 1
ATOM 1304 C CA . LYS A 1 159 ? 22.097 -13.921 1.437 1.00 64.81 159 LYS A CA 1
ATOM 1305 C C . LYS A 1 159 ? 23.155 -14.990 1.704 1.00 64.81 159 LYS A C 1
ATOM 1307 O O . LYS A 1 159 ? 23.917 -15.364 0.826 1.00 64.81 159 LYS A O 1
ATOM 1312 N N . LYS A 1 160 ? 23.134 -15.558 2.908 1.00 55.25 160 LYS A N 1
ATOM 1313 C CA . LYS A 1 160 ? 24.018 -16.646 3.374 1.00 55.25 160 LYS A CA 1
ATOM 1314 C C . LYS A 1 160 ? 23.785 -18.004 2.666 1.00 55.25 160 LYS A C 1
ATOM 1316 O O . LYS A 1 160 ? 24.210 -19.033 3.176 1.00 55.25 160 LYS A O 1
ATOM 1321 N N . TYR A 1 161 ? 23.065 -18.020 1.540 1.00 57.62 161 TYR A N 1
ATOM 1322 C CA . TYR A 1 161 ? 22.658 -19.216 0.796 1.00 57.62 161 TYR A CA 1
ATOM 1323 C C . TYR A 1 161 ? 23.407 -19.296 -0.546 1.00 57.62 161 TYR A C 1
ATOM 1325 O O . TYR A 1 161 ? 23.480 -18.314 -1.279 1.00 57.62 161 TYR A O 1
ATOM 1333 N N . ASN A 1 162 ? 23.913 -20.483 -0.896 1.00 64.56 162 ASN A N 1
ATOM 1334 C CA . ASN A 1 162 ? 24.637 -20.751 -2.146 1.00 64.56 162 ASN A CA 1
ATOM 1335 C C . ASN A 1 162 ? 23.682 -20.917 -3.343 1.00 64.56 162 ASN A C 1
ATOM 1337 O O . ASN A 1 162 ? 23.433 -22.035 -3.789 1.00 64.56 162 ASN A O 1
ATOM 1341 N N . PHE A 1 163 ? 23.143 -19.824 -3.881 1.00 76.69 163 PHE A N 1
ATOM 1342 C CA . PHE A 1 163 ? 22.382 -19.855 -5.137 1.00 76.69 163 PHE A CA 1
ATOM 1343 C C . PHE A 1 163 ? 23.135 -19.168 -6.285 1.00 76.69 163 PHE A C 1
ATOM 1345 O O . PHE A 1 163 ? 23.957 -18.266 -6.097 1.00 76.69 163 PHE A O 1
ATOM 1352 N N . SER A 1 164 ? 22.857 -19.616 -7.508 1.00 84.19 164 SER A N 1
ATOM 1353 C CA . SER A 1 164 ? 23.412 -19.038 -8.733 1.00 84.19 164 SER A CA 1
ATOM 1354 C C . SER A 1 164 ? 22.655 -17.774 -9.156 1.00 84.19 164 SER A C 1
ATOM 1356 O O . SER A 1 164 ? 21.461 -17.616 -8.896 1.00 84.19 164 SER A O 1
ATOM 1358 N N . ILE A 1 165 ? 23.336 -16.884 -9.880 1.00 85.62 165 ILE A N 1
ATOM 1359 C CA . ILE A 1 165 ? 22.734 -15.671 -10.465 1.00 85.62 165 ILE A CA 1
ATOM 1360 C C . ILE A 1 165 ? 21.574 -16.036 -11.407 1.00 85.62 165 ILE A C 1
ATOM 1362 O O . ILE A 1 165 ? 20.534 -15.380 -11.403 1.00 85.62 165 ILE A O 1
ATOM 1366 N N . LYS A 1 166 ? 21.699 -17.152 -12.138 1.00 86.56 166 LYS A N 1
ATOM 1367 C CA . LYS A 1 166 ? 20.630 -17.697 -12.987 1.00 86.56 166 LYS A CA 1
ATOM 1368 C C . LYS A 1 166 ? 19.382 -18.058 -12.177 1.00 86.56 166 LYS A C 1
ATOM 1370 O O . LYS A 1 166 ? 18.276 -17.746 -12.605 1.00 86.56 166 LYS A O 1
ATOM 1375 N N . GLN A 1 167 ? 19.536 -18.661 -10.995 1.00 86.56 167 GLN A N 1
ATOM 1376 C CA . GLN A 1 167 ? 18.401 -18.991 -10.122 1.00 86.56 167 GLN A CA 1
ATOM 1377 C C . GLN A 1 167 ? 17.669 -17.738 -9.625 1.00 86.56 167 GLN A C 1
ATOM 1379 O O . GLN A 1 167 ? 16.439 -17.736 -9.602 1.00 86.56 167 GLN A O 1
ATOM 1384 N N . LEU A 1 168 ? 18.392 -16.663 -9.290 1.00 87.31 168 LEU A N 1
ATOM 1385 C CA . LEU A 1 168 ? 17.772 -15.380 -8.940 1.00 87.31 168 LEU A CA 1
ATOM 1386 C C . LEU A 1 168 ? 16.951 -14.813 -10.101 1.00 87.31 168 LEU A C 1
ATOM 1388 O O . LEU A 1 168 ? 15.804 -14.412 -9.910 1.00 87.31 168 LEU A O 1
ATOM 1392 N N . LEU A 1 169 ? 17.516 -14.827 -11.310 1.00 88.12 169 LEU A N 1
ATOM 1393 C CA . LEU A 1 169 ? 16.842 -14.324 -12.503 1.00 88.12 169 LEU A CA 1
ATOM 1394 C C . LEU A 1 169 ? 15.582 -15.143 -12.830 1.00 88.12 169 LEU A C 1
ATOM 1396 O O . LEU A 1 169 ? 14.533 -14.581 -13.138 1.00 88.12 169 LEU A O 1
ATOM 1400 N N . VAL A 1 170 ? 15.654 -16.471 -12.696 1.00 87.44 170 VAL A N 1
ATOM 1401 C CA . VAL A 1 170 ? 14.503 -17.368 -12.879 1.00 87.44 170 VAL A CA 1
ATOM 1402 C C . VAL A 1 170 ? 13.413 -17.091 -11.843 1.00 87.44 170 VAL A C 1
ATOM 1404 O O . VAL A 1 170 ? 12.236 -17.057 -12.201 1.00 87.44 170 VAL A O 1
ATOM 1407 N N . GLN A 1 171 ? 13.767 -16.845 -10.579 1.00 86.44 171 GLN A N 1
ATOM 1408 C CA . GLN A 1 171 ? 12.773 -16.483 -9.565 1.00 86.44 171 GLN A CA 1
ATOM 1409 C C . GLN A 1 171 ? 12.126 -15.131 -9.841 1.00 86.44 171 GLN A C 1
ATOM 1411 O O . GLN A 1 171 ? 10.909 -15.011 -9.720 1.00 86.44 171 GLN A O 1
ATOM 1416 N N . TYR A 1 172 ? 12.910 -14.138 -10.258 1.00 88.19 172 TYR A N 1
ATOM 1417 C CA . TYR A 1 172 ? 12.383 -12.840 -10.659 1.00 88.19 172 TYR A CA 1
ATOM 1418 C C . TYR A 1 172 ? 11.418 -12.962 -11.851 1.00 88.19 172 TYR A C 1
ATOM 1420 O O . TYR A 1 172 ? 10.311 -12.426 -11.827 1.00 88.19 172 TYR A O 1
ATOM 1428 N N . ARG A 1 173 ? 11.780 -13.761 -12.861 1.00 88.94 173 ARG A N 1
ATOM 1429 C CA . ARG A 1 173 ? 10.911 -14.078 -14.002 1.00 88.94 173 ARG A CA 1
ATOM 1430 C C . ARG A 1 173 ? 9.607 -14.748 -13.563 1.00 88.94 173 ARG A C 1
ATOM 1432 O O . ARG A 1 173 ? 8.535 -14.372 -14.032 1.00 88.94 173 ARG A O 1
ATOM 1439 N N . ASN A 1 174 ? 9.684 -15.732 -12.669 1.00 85.62 174 ASN A N 1
ATOM 1440 C CA . ASN A 1 174 ? 8.505 -16.428 -12.156 1.00 85.62 174 ASN A CA 1
ATOM 1441 C C . ASN A 1 174 ? 7.615 -15.492 -11.329 1.00 85.62 174 ASN A C 1
ATOM 1443 O O . ASN A 1 174 ? 6.395 -15.565 -11.451 1.00 85.62 174 ASN A O 1
ATOM 1447 N N . TYR A 1 175 ? 8.202 -14.570 -10.563 1.00 86.50 175 TYR A N 1
ATOM 1448 C CA . TYR A 1 175 ? 7.461 -13.518 -9.870 1.00 86.50 175 TYR A CA 1
ATOM 1449 C C . TYR A 1 175 ? 6.684 -12.631 -10.852 1.00 86.50 175 TYR A C 1
ATOM 1451 O O . TYR A 1 175 ? 5.487 -12.432 -10.657 1.00 86.50 175 TYR A O 1
ATOM 1459 N N . ILE A 1 176 ? 7.307 -12.170 -11.944 1.00 84.44 176 ILE A N 1
ATOM 1460 C CA . ILE A 1 176 ? 6.612 -11.363 -12.964 1.00 84.44 176 ILE A CA 1
ATOM 1461 C C . ILE A 1 176 ? 5.450 -12.145 -13.594 1.00 84.44 176 ILE A C 1
ATOM 1463 O O . ILE A 1 176 ? 4.361 -11.602 -13.768 1.00 84.44 176 ILE A O 1
ATOM 1467 N N . ARG A 1 177 ? 5.668 -13.422 -13.937 1.00 82.69 177 ARG A N 1
ATOM 1468 C CA . ARG A 1 177 ? 4.690 -14.230 -14.690 1.00 82.69 177 ARG A CA 1
ATOM 1469 C C . ARG A 1 177 ? 3.550 -14.771 -13.831 1.00 82.69 177 ARG A C 1
ATOM 1471 O O . ARG A 1 177 ? 2.421 -14.831 -14.298 1.00 82.69 177 ARG A O 1
ATOM 1478 N N . GLN A 1 178 ? 3.844 -15.201 -12.607 1.00 79.19 178 GLN A N 1
ATOM 1479 C CA . GLN A 1 178 ? 2.909 -15.949 -11.757 1.00 79.19 178 GLN A CA 1
ATOM 1480 C C . GLN A 1 178 ? 2.491 -15.170 -10.502 1.00 79.19 178 GLN A C 1
ATOM 1482 O O .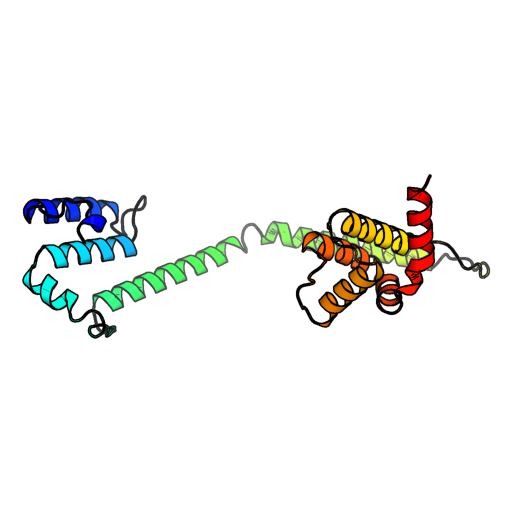 GLN A 1 178 ? 1.681 -15.666 -9.724 1.00 79.19 178 GLN A O 1
ATOM 1487 N N . LYS A 1 179 ? 3.049 -13.969 -10.271 1.00 74.38 179 LYS A N 1
ATOM 1488 C CA . LYS A 1 179 ? 2.857 -13.148 -9.056 1.00 74.38 179 LYS A CA 1
ATOM 1489 C C . LYS A 1 179 ? 3.132 -13.889 -7.740 1.00 74.38 179 LYS A C 1
ATOM 1491 O O . LYS A 1 179 ? 2.712 -13.445 -6.673 1.00 74.38 179 LYS A O 1
ATOM 1496 N N . HIS A 1 180 ? 3.862 -15.002 -7.794 1.00 72.00 180 HIS A N 1
ATOM 1497 C CA . HIS A 1 180 ? 4.246 -15.755 -6.609 1.00 72.00 180 HIS A CA 1
ATOM 1498 C C . HIS A 1 180 ? 5.420 -15.069 -5.915 1.00 72.00 180 HIS A C 1
ATOM 1500 O O . HIS A 1 180 ? 6.399 -14.717 -6.574 1.00 72.00 180 HIS A O 1
ATOM 1506 N N . ARG A 1 181 ? 5.335 -14.880 -4.593 1.00 70.81 181 ARG A N 1
ATOM 1507 C CA . ARG A 1 181 ? 6.371 -14.184 -3.819 1.00 70.81 181 ARG A CA 1
ATOM 1508 C C . ARG A 1 181 ? 7.716 -14.911 -3.987 1.00 70.81 181 ARG A C 1
ATOM 1510 O O . ARG A 1 181 ? 7.794 -16.092 -3.648 1.00 70.81 181 ARG A O 1
ATOM 1517 N N . PRO A 1 182 ? 8.767 -14.254 -4.507 1.00 70.56 182 PRO A N 1
ATOM 1518 C CA . PRO A 1 182 ? 10.040 -14.916 -4.717 1.00 70.56 182 PRO A CA 1
ATOM 1519 C C . PRO A 1 182 ? 10.692 -15.176 -3.359 1.00 70.56 182 PRO A C 1
ATOM 1521 O O . PRO A 1 182 ? 10.692 -14.326 -2.473 1.00 70.56 182 PRO A O 1
ATOM 1524 N N . MET A 1 183 ? 11.234 -16.377 -3.192 1.00 70.56 183 MET A N 1
ATOM 1525 C CA . MET A 1 183 ? 11.823 -16.824 -1.930 1.00 70.56 183 MET A CA 1
ATOM 1526 C C . MET A 1 183 ? 13.231 -16.242 -1.717 1.00 70.56 183 MET A C 1
ATOM 1528 O O . MET A 1 183 ? 13.668 -16.067 -0.581 1.00 70.56 183 MET A O 1
ATOM 1532 N N . LEU A 1 184 ? 13.947 -15.940 -2.808 1.00 75.06 184 LEU A N 1
ATOM 1533 C CA . LEU A 1 184 ? 15.340 -15.477 -2.782 1.00 75.06 184 LEU A CA 1
ATOM 1534 C C . LEU A 1 184 ? 15.503 -13.961 -2.950 1.00 75.06 184 LEU A C 1
ATOM 1536 O O . LEU A 1 184 ? 16.589 -13.448 -2.684 1.00 75.06 184 LEU A O 1
ATOM 1540 N N . LEU A 1 185 ? 14.458 -13.254 -3.384 1.00 81.00 185 LEU A N 1
ATOM 1541 C CA . LEU A 1 185 ? 14.490 -11.814 -3.645 1.00 81.00 185 LEU A CA 1
ATOM 1542 C C . LEU A 1 185 ? 13.585 -11.088 -2.654 1.00 81.00 185 LEU A C 1
ATOM 1544 O O . LEU A 1 185 ? 12.391 -11.367 -2.579 1.00 81.00 185 LEU A O 1
ATOM 1548 N N . ASP A 1 186 ? 14.155 -10.136 -1.922 1.00 83.75 186 ASP A N 1
ATOM 1549 C CA . ASP A 1 186 ? 13.382 -9.275 -1.033 1.00 83.75 186 ASP A CA 1
ATOM 1550 C C . ASP A 1 186 ? 12.675 -8.176 -1.850 1.00 83.75 186 ASP A C 1
ATOM 1552 O O . ASP A 1 186 ? 13.076 -7.858 -2.971 1.00 83.75 186 ASP A O 1
ATOM 1556 N N . GLU A 1 187 ? 11.639 -7.544 -1.292 1.00 82.56 187 GLU A N 1
ATOM 1557 C CA . GLU A 1 187 ? 10.821 -6.541 -2.004 1.00 82.56 187 GLU A CA 1
ATOM 1558 C C . GLU A 1 187 ? 11.652 -5.394 -2.600 1.00 82.56 187 GLU A C 1
ATOM 1560 O O . GLU A 1 187 ? 11.412 -4.962 -3.727 1.00 82.56 187 GLU A O 1
ATOM 1565 N N . LYS A 1 188 ? 12.699 -4.955 -1.893 1.00 86.25 188 LYS A N 1
ATOM 1566 C CA . LYS A 1 188 ? 13.632 -3.927 -2.377 1.00 86.25 188 LYS A CA 1
ATOM 1567 C C . LYS A 1 188 ? 14.407 -4.370 -3.623 1.00 86.25 188 LYS A C 1
ATOM 1569 O O . LYS A 1 188 ? 14.669 -3.550 -4.501 1.00 86.25 188 LYS A O 1
ATOM 1574 N N . ASP A 1 189 ? 14.769 -5.644 -3.706 1.00 87.25 189 ASP A N 1
ATOM 1575 C CA . ASP A 1 189 ? 15.560 -6.192 -4.809 1.00 87.25 189 ASP A CA 1
ATOM 1576 C C . ASP A 1 189 ? 14.696 -6.413 -6.043 1.00 87.25 189 ASP A C 1
ATOM 1578 O O . ASP A 1 189 ? 15.104 -6.071 -7.151 1.00 87.25 189 ASP A O 1
ATOM 1582 N N . ILE A 1 190 ? 13.460 -6.866 -5.835 1.00 86.00 190 ILE A N 1
ATOM 1583 C CA . ILE A 1 190 ? 12.433 -6.929 -6.878 1.00 86.00 190 ILE A CA 1
ATOM 1584 C C . ILE A 1 190 ? 12.209 -5.540 -7.485 1.00 86.00 190 ILE A C 1
ATOM 1586 O O . ILE A 1 190 ? 12.193 -5.406 -8.705 1.00 86.00 190 ILE A O 1
ATOM 1590 N N . LEU A 1 191 ? 12.073 -4.503 -6.651 1.00 86.69 191 LEU A N 1
ATOM 1591 C CA . LEU A 1 191 ? 11.872 -3.129 -7.116 1.00 86.69 191 LEU A CA 1
ATOM 1592 C C . LEU A 1 191 ? 13.079 -2.594 -7.892 1.00 86.69 191 LEU A C 1
ATOM 1594 O O . LEU A 1 191 ? 12.896 -1.962 -8.929 1.00 86.69 191 LEU A O 1
ATOM 1598 N N . LYS A 1 192 ? 14.307 -2.865 -7.432 1.00 88.12 192 LYS A N 1
ATOM 1599 C CA . LYS A 1 192 ? 15.535 -2.464 -8.139 1.00 88.12 192 LYS A CA 1
ATOM 1600 C C . LYS A 1 192 ? 15.650 -3.129 -9.512 1.00 88.12 192 LYS A C 1
ATOM 1602 O O . LYS A 1 192 ? 15.884 -2.438 -10.501 1.00 88.12 192 LYS A O 1
ATOM 1607 N N . ILE A 1 193 ? 15.466 -4.449 -9.576 1.00 88.38 193 ILE A N 1
ATOM 1608 C CA . ILE A 1 193 ? 15.519 -5.197 -10.839 1.00 88.38 193 ILE A CA 1
ATOM 1609 C C . ILE A 1 193 ? 14.377 -4.736 -11.757 1.00 88.38 193 ILE A C 1
ATOM 1611 O O . ILE A 1 193 ? 14.601 -4.485 -12.937 1.00 88.38 193 ILE A O 1
ATOM 1615 N N . GLY A 1 194 ? 13.174 -4.536 -11.214 1.00 85.94 194 GLY A N 1
ATOM 1616 C CA . GLY A 1 194 ? 12.016 -4.033 -11.954 1.00 85.94 194 GLY A CA 1
ATOM 1617 C C . GLY A 1 194 ? 12.206 -2.643 -12.529 1.00 85.94 194 GLY A C 1
ATOM 1618 O O . GLY A 1 194 ? 11.891 -2.432 -13.699 1.00 85.94 194 GLY A O 1
ATOM 1619 N N . ALA A 1 195 ? 12.784 -1.721 -11.761 1.00 87.56 195 ALA A N 1
ATOM 1620 C CA . ALA A 1 195 ? 13.136 -0.401 -12.258 1.00 87.56 195 ALA A CA 1
ATOM 1621 C C . ALA A 1 195 ? 14.120 -0.507 -13.429 1.00 87.56 195 ALA A C 1
ATOM 1623 O O . ALA A 1 195 ? 13.879 0.095 -14.473 1.00 87.56 195 ALA A O 1
ATOM 1624 N N . LEU A 1 196 ? 15.177 -1.316 -13.306 1.00 86.06 196 LEU A N 1
ATOM 1625 C CA . LEU A 1 196 ? 16.155 -1.500 -14.381 1.00 86.06 196 LEU A CA 1
ATOM 1626 C C . LEU A 1 196 ? 15.517 -2.114 -15.640 1.00 86.06 196 LEU A C 1
ATOM 1628 O O . LEU A 1 196 ? 15.733 -1.625 -16.748 1.00 86.06 196 LEU A O 1
ATOM 1632 N N . CYS A 1 197 ? 14.677 -3.140 -15.479 1.00 86.75 197 CYS A N 1
ATOM 1633 C CA . CYS A 1 197 ? 13.949 -3.758 -16.587 1.00 86.75 197 CYS A CA 1
ATOM 1634 C C . CYS A 1 197 ? 12.970 -2.792 -17.270 1.00 86.75 197 CYS A C 1
ATOM 1636 O O . CYS A 1 197 ? 12.785 -2.878 -18.480 1.00 86.75 197 CYS A O 1
ATOM 1638 N N . HIS A 1 198 ? 12.360 -1.868 -16.523 1.00 82.50 198 HIS A N 1
ATOM 1639 C CA . HIS A 1 198 ? 11.430 -0.882 -17.074 1.00 82.50 198 HIS A CA 1
ATOM 1640 C C . HIS A 1 198 ? 12.125 0.157 -17.966 1.00 82.50 198 HIS A C 1
ATOM 1642 O O . HIS A 1 198 ? 11.555 0.570 -18.972 1.00 82.50 198 HIS A O 1
ATOM 1648 N N . HIS A 1 199 ? 13.361 0.547 -17.637 1.00 83.06 199 HIS A N 1
ATOM 1649 C CA . HIS A 1 199 ? 14.147 1.482 -18.454 1.00 83.06 199 HIS A CA 1
ATOM 1650 C C . HIS A 1 199 ? 14.692 0.836 -19.739 1.00 83.06 199 HIS A C 1
ATOM 1652 O O . HIS A 1 199 ? 14.985 1.540 -20.703 1.00 83.06 199 HIS A O 1
ATOM 1658 N N . HIS A 1 200 ? 14.806 -0.498 -19.772 1.00 83.31 200 HIS A N 1
ATOM 1659 C CA . HIS A 1 200 ? 15.349 -1.251 -20.906 1.00 83.31 200 HIS A CA 1
ATOM 1660 C C . HIS A 1 200 ? 14.487 -2.485 -21.246 1.00 83.31 200 HIS A C 1
ATOM 1662 O O . HIS A 1 200 ? 14.961 -3.619 -21.118 1.00 83.31 200 HIS A O 1
ATOM 1668 N N . PRO A 1 201 ? 13.230 -2.302 -21.697 1.00 79.56 201 PRO A N 1
ATOM 1669 C CA . PRO A 1 201 ? 12.270 -3.397 -21.856 1.00 79.56 201 PRO A CA 1
ATOM 1670 C C . PRO A 1 201 ? 12.726 -4.451 -22.875 1.00 79.56 201 PRO A C 1
ATOM 1672 O O . PRO A 1 201 ? 12.686 -5.645 -22.583 1.00 79.56 201 PRO A O 1
ATOM 1675 N N . ASP A 1 202 ? 13.253 -4.031 -24.029 1.00 82.00 202 ASP A N 1
ATOM 1676 C CA . ASP A 1 202 ? 13.686 -4.950 -25.093 1.00 82.00 202 ASP A CA 1
ATOM 1677 C C . ASP A 1 202 ? 14.868 -5.827 -24.669 1.00 82.00 202 ASP A C 1
ATOM 1679 O O . ASP A 1 202 ? 14.983 -6.991 -25.057 1.00 82.00 202 ASP A O 1
ATOM 1683 N N . ARG A 1 203 ? 15.766 -5.266 -23.855 1.00 86.06 203 ARG A N 1
ATOM 1684 C CA . ARG A 1 203 ? 16.920 -5.979 -23.296 1.00 86.06 203 ARG A CA 1
ATOM 1685 C C . ARG A 1 203 ? 16.487 -6.909 -22.172 1.00 86.06 203 ARG A C 1
ATOM 1687 O O . ARG A 1 203 ? 16.923 -8.057 -22.127 1.00 86.06 203 ARG A O 1
ATOM 1694 N N . ALA A 1 204 ? 15.588 -6.439 -21.310 1.00 86.50 204 ALA A N 1
ATOM 1695 C CA . ALA A 1 204 ? 15.041 -7.224 -20.217 1.00 86.50 204 ALA A CA 1
ATOM 1696 C C . ALA A 1 204 ? 14.334 -8.484 -20.721 1.00 86.50 204 ALA A C 1
ATOM 1698 O O . ALA A 1 204 ? 14.608 -9.562 -20.206 1.00 86.50 204 ALA A O 1
ATOM 1699 N N . ILE A 1 205 ? 13.493 -8.374 -21.754 1.00 85.31 205 ILE A N 1
ATOM 1700 C CA . ILE A 1 205 ? 12.812 -9.531 -22.356 1.00 85.31 205 ILE A CA 1
ATOM 1701 C C . ILE A 1 205 ? 13.843 -10.551 -22.854 1.00 85.31 205 ILE A C 1
ATOM 1703 O O . ILE A 1 205 ? 13.810 -11.708 -22.438 1.00 85.31 205 ILE A O 1
ATOM 1707 N N . LYS A 1 206 ? 14.832 -10.108 -23.644 1.00 86.44 206 LYS A N 1
ATOM 1708 C CA . LYS A 1 206 ? 15.889 -10.985 -24.181 1.00 86.44 206 LYS A CA 1
ATOM 1709 C C . LYS A 1 206 ? 16.659 -11.726 -23.086 1.00 86.44 206 LYS A C 1
ATOM 1711 O O . LYS A 1 206 ? 16.898 -12.923 -23.215 1.00 86.44 206 LYS A O 1
ATOM 1716 N N . VAL A 1 207 ? 17.030 -11.036 -22.007 1.00 87.69 207 VAL A N 1
ATOM 1717 C CA . VAL A 1 207 ? 17.791 -11.627 -20.894 1.00 87.69 207 VAL A CA 1
ATOM 1718 C C . VAL A 1 207 ? 16.929 -12.548 -20.023 1.00 87.69 207 VAL A C 1
ATOM 1720 O O . VAL A 1 207 ? 17.407 -13.587 -19.572 1.00 87.69 207 VAL A O 1
ATOM 1723 N N . LEU A 1 208 ? 15.658 -12.210 -19.789 1.00 87.38 208 LEU A N 1
ATOM 1724 C CA . LEU A 1 208 ? 14.737 -13.056 -19.019 1.00 87.38 208 LEU A CA 1
ATOM 1725 C C . LEU A 1 208 ? 14.366 -14.345 -19.770 1.00 87.38 208 LEU A C 1
ATOM 1727 O O . LEU A 1 208 ? 14.168 -15.392 -19.138 1.00 87.38 208 LEU A O 1
ATOM 1731 N N . ASP A 1 209 ? 14.296 -14.278 -21.098 1.00 86.00 209 ASP A N 1
ATOM 1732 C CA . ASP A 1 209 ? 14.047 -15.435 -21.957 1.00 86.00 209 ASP A CA 1
ATOM 1733 C C . ASP A 1 209 ? 15.310 -16.283 -22.153 1.00 86.00 209 ASP A C 1
ATOM 1735 O O . ASP A 1 209 ? 15.229 -17.512 -22.112 1.00 86.00 209 ASP A O 1
ATOM 1739 N N . ASN A 1 210 ? 16.484 -15.650 -22.262 1.00 86.06 210 ASN A N 1
ATOM 1740 C CA . ASN A 1 210 ? 17.773 -16.330 -22.359 1.00 86.06 210 ASN A CA 1
ATOM 1741 C C . ASN A 1 210 ? 18.782 -15.856 -21.288 1.00 86.06 210 ASN A C 1
ATOM 1743 O O . ASN A 1 210 ? 19.623 -14.990 -21.554 1.00 86.06 210 ASN A O 1
ATOM 1747 N N . PRO A 1 211 ? 18.782 -16.481 -20.092 1.00 86.19 211 PRO A N 1
ATOM 1748 C CA . PRO A 1 211 ? 19.713 -16.148 -19.012 1.00 86.19 211 PRO A CA 1
ATOM 1749 C C . PRO A 1 211 ? 21.198 -16.348 -19.348 1.00 86.19 211 PRO A C 1
ATOM 1751 O O . PRO A 1 211 ? 22.049 -15.808 -18.642 1.00 86.19 211 PRO A O 1
ATOM 1754 N N . ALA A 1 212 ? 21.533 -17.123 -20.388 1.00 85.38 212 ALA A N 1
ATOM 1755 C CA . ALA A 1 212 ? 22.922 -17.352 -20.794 1.00 85.38 212 ALA A CA 1
ATOM 1756 C C . ALA A 1 212 ? 23.603 -16.073 -21.311 1.00 85.38 212 ALA A C 1
ATOM 1758 O O . ALA A 1 212 ? 24.826 -15.972 -21.290 1.00 85.38 212 ALA A O 1
ATOM 1759 N N . LEU A 1 213 ? 22.823 -15.056 -21.697 1.00 85.62 213 LEU A N 1
ATOM 1760 C CA . LEU A 1 213 ? 23.343 -13.746 -22.100 1.00 85.62 213 LEU A CA 1
ATOM 1761 C C . LEU A 1 213 ? 24.130 -13.036 -20.985 1.00 85.62 213 LEU A C 1
ATOM 1763 O O . LEU A 1 213 ? 24.917 -12.139 -21.275 1.00 85.62 213 LEU A O 1
ATOM 1767 N N . LEU A 1 214 ? 23.958 -13.446 -19.724 1.00 86.00 214 LEU A N 1
ATOM 1768 C CA . LEU A 1 214 ? 24.716 -12.906 -18.595 1.00 86.00 214 LEU A CA 1
ATOM 1769 C C . LEU A 1 214 ? 26.034 -13.652 -18.326 1.00 86.00 214 LEU A C 1
ATOM 1771 O O . LEU A 1 214 ? 26.826 -13.180 -17.516 1.00 86.00 214 LEU A O 1
ATOM 1775 N N . ASP A 1 215 ? 26.316 -14.782 -18.984 1.00 85.50 215 ASP A N 1
ATOM 1776 C CA . ASP A 1 215 ? 27.447 -15.654 -18.621 1.00 85.50 215 ASP A CA 1
ATOM 1777 C C . ASP A 1 215 ? 28.813 -14.967 -18.773 1.00 85.50 215 ASP A C 1
ATOM 1779 O O . ASP A 1 215 ? 29.671 -15.086 -17.894 1.00 85.50 215 ASP A O 1
ATOM 1783 N N . SER A 1 216 ? 28.994 -14.174 -19.833 1.00 83.31 216 SER A N 1
ATOM 1784 C CA . SER A 1 216 ? 30.220 -13.395 -20.055 1.00 83.31 216 SER A CA 1
ATOM 1785 C C . SER A 1 216 ? 30.442 -12.323 -18.979 1.00 83.31 216 SER A C 1
ATOM 1787 O O . SER A 1 216 ? 31.580 -12.058 -18.586 1.00 83.31 216 SER A O 1
ATOM 1789 N N . TYR A 1 217 ? 29.363 -11.735 -18.458 1.00 86.06 217 TYR A N 1
ATOM 1790 C CA . TYR A 1 217 ? 29.401 -10.721 -17.404 1.00 86.06 217 TYR A CA 1
ATOM 1791 C C . TYR A 1 217 ? 29.659 -11.354 -16.040 1.00 86.06 217 TYR A C 1
ATOM 1793 O O . TYR A 1 217 ? 30.513 -10.883 -15.294 1.00 86.06 217 TYR A O 1
ATOM 1801 N N . ILE A 1 218 ? 28.979 -12.461 -15.738 1.00 84.56 218 ILE A N 1
ATOM 1802 C CA . ILE A 1 218 ? 29.175 -13.223 -14.501 1.00 84.56 218 ILE A CA 1
ATOM 1803 C C . ILE A 1 218 ? 30.643 -13.648 -14.378 1.00 84.56 218 ILE A C 1
ATOM 1805 O O . ILE A 1 218 ? 31.272 -13.373 -13.358 1.00 84.56 218 ILE A O 1
ATOM 1809 N N . HIS A 1 219 ? 31.220 -14.215 -15.443 1.00 82.81 219 HIS A N 1
ATOM 1810 C CA . HIS A 1 219 ? 32.626 -14.624 -15.458 1.00 82.81 219 HIS A CA 1
ATOM 1811 C C . HIS A 1 219 ? 33.589 -13.442 -15.252 1.00 82.81 219 HIS A C 1
ATOM 1813 O O . HIS A 1 219 ? 34.588 -13.562 -14.536 1.00 82.81 219 HIS A O 1
ATOM 1819 N N . ARG A 1 220 ? 33.289 -12.278 -15.848 1.00 82.19 220 ARG A N 1
ATOM 1820 C CA . ARG A 1 220 ? 34.082 -11.049 -15.680 1.00 82.19 220 ARG A CA 1
ATOM 1821 C C . ARG A 1 220 ? 34.126 -10.601 -14.216 1.00 82.19 220 ARG A C 1
ATOM 1823 O O . ARG A 1 220 ? 35.201 -10.295 -13.705 1.00 82.19 220 ARG A O 1
ATOM 1830 N N . PHE A 1 221 ? 32.985 -10.596 -13.531 1.00 77.56 221 PHE A N 1
ATOM 1831 C CA . PHE A 1 221 ? 32.915 -10.178 -12.128 1.00 77.56 221 PHE A CA 1
ATOM 1832 C C . PHE A 1 221 ? 33.451 -11.231 -11.149 1.00 77.56 221 PHE A C 1
ATOM 1834 O O . PHE A 1 221 ? 34.043 -10.856 -10.138 1.00 77.56 221 PHE A O 1
ATOM 1841 N N . ASP A 1 222 ? 33.322 -12.524 -11.457 1.00 69.94 222 ASP A N 1
ATOM 1842 C CA . ASP A 1 222 ? 33.941 -13.597 -10.667 1.00 69.94 222 ASP A CA 1
ATOM 1843 C C . ASP A 1 222 ? 35.481 -13.560 -10.766 1.00 69.94 222 ASP A C 1
ATOM 1845 O O . ASP A 1 222 ? 36.171 -13.803 -9.774 1.00 69.94 222 ASP A O 1
ATOM 1849 N N . SER A 1 223 ? 36.030 -13.191 -11.931 1.00 61.06 223 SER A N 1
ATOM 1850 C CA . SER A 1 223 ? 37.481 -13.024 -12.141 1.00 61.06 223 SER A CA 1
ATOM 1851 C C . SER A 1 223 ? 38.031 -11.788 -11.420 1.00 61.06 223 SER A C 1
ATOM 1853 O O . SER A 1 223 ? 39.099 -11.844 -10.820 1.00 61.06 223 SER A O 1
ATOM 1855 N N . SER A 1 224 ? 37.270 -10.689 -11.402 1.00 58.25 224 SER A N 1
ATOM 1856 C CA . SER A 1 224 ? 37.634 -9.452 -10.694 1.00 58.25 224 SER A CA 1
ATOM 1857 C C . SER A 1 224 ? 37.587 -9.570 -9.164 1.00 58.25 224 SER A C 1
ATOM 1859 O O . SER A 1 224 ? 38.041 -8.658 -8.485 1.00 58.25 224 SER A O 1
ATOM 1861 N N . SER A 1 225 ? 37.012 -10.645 -8.614 1.00 52.53 225 SER A N 1
ATOM 1862 C CA . SER A 1 225 ? 36.964 -10.907 -7.169 1.00 52.53 225 SER A CA 1
ATOM 1863 C C . SER A 1 225 ? 38.125 -11.781 -6.670 1.00 52.53 225 SER A C 1
ATOM 1865 O O . SER A 1 225 ? 38.214 -12.007 -5.463 1.00 52.53 225 SER A O 1
ATOM 1867 N N . LYS A 1 226 ? 38.943 -12.336 -7.577 1.00 49.16 226 LYS A N 1
ATOM 1868 C CA . LYS A 1 226 ? 40.074 -13.231 -7.265 1.00 49.16 226 LYS A CA 1
ATOM 1869 C C . LYS A 1 226 ? 41.451 -12.558 -7.371 1.00 49.16 226 LYS A C 1
ATOM 1871 O O . LYS A 1 226 ? 42.430 -13.191 -6.988 1.00 49.16 226 LYS A O 1
ATOM 1876 N N . ASN A 1 227 ? 41.504 -11.318 -7.857 1.00 38.16 227 ASN A N 1
ATOM 1877 C CA . ASN A 1 227 ? 42.676 -10.436 -7.831 1.00 38.16 227 ASN A CA 1
ATOM 1878 C C . ASN A 1 227 ? 42.470 -9.354 -6.772 1.00 38.16 227 ASN A C 1
ATOM 1880 O O . ASN A 1 227 ? 43.485 -8.912 -6.198 1.00 38.16 227 ASN A O 1
#

Foldseek 3Di:
DCVLLVHDPPDDLVSLVVSLVVVLVQQPCPDPPRHDPVSNVVSVVVSVCVNDVVVVVVCVPCVPPPDDDDCPDPVNVVVVVVVVVVVVVVVVVVVVVCPPPVCVPVVVVVVVVVVVVVVVVVVVVVVVVDDDDDDDDDDDDDPLLLVLLVLLVVLVVPDPDDDDSVVVLQLLLCCVVVVDDRPSADPVSNVVNVVSCVVPVVVSVVCSVPVCVNVVNNVVVVVVVVD

Radius of gyration: 34.22 Å; chains: 1; bounding box: 79×46×91 Å